Protein 3E6C (pdb70)

Sequence (225 aa):
DFCGAIIPDNFFPIEKLRNYTQMGLIRDFAKGSAVIMPGEEITSMIFLVEGKIKLDIIFEDGSEKLLYYAGGNSLIGKLYPTGNNIYATAMEPTRTCWFSEKSLRTVFRTDEDMIFEIFKNYLTKVAYYARQVAEMNTYNPTIRILRLFYELCSSQGKRVGDTYEITMPLSQKSIGEITGVHHVTVSRVLASLKRENILDKKKNKIIVYNLGELKHLSEQTSYYS

Secondary structure (DSSP, 8-state):
-----SSSBS-S--GGGGGGGGGSEEEEE-TT-EEE-TT----SEEEEEES-EEEEEE-TTS-EEEEEEE-TT-EE---S--S--EEEEESSSEEEEEE-HHHHHHHHHH-THHHHHHHHHHHHHHHHHHHHHHHHTTS-HHHHHHHHHHHHHHHHPEEETTEEEEE----HHHHHHHHT--HHHHHHHHHHHHHTTSEEE-SSEEEES-HHHHHHHHTSS----

Foldseek 3Di:
DDQADLFQAAGQFDVVCVVQLVLFAKDKDAAFDWPADFVRQDQWKKFWQAAKKWKWWADPVGDIATDHMYGHRDIDPRNHGDPIGMTMGTNHTTMITTGHPVSVVVVCVVPVVVVVSVVSRVVSSCVVVVVLVVCPVPAPLLLLLLVSVLVLCVVAWPDDPQKTKRQAADDLVRSCRRSVHPSVLSVQSQVVCVVVQQWHDDRGIIIGNNSVVSVVVSPDRDDSD

Nearest PDB structures (foldseek):
  3e5u-assembly2_B  TM=9.970E-01  e=1.444E-42  Desulfitobacterium hafniense DCB-2
  3e5x-assembly1_A  TM=9.988E-01  e=4.504E-42  Desulfitobacterium hafniense DCB-2
  3e5u-assembly2_A  TM=9.901E-01  e=5.907E-41  Desulfitobacterium hafniense DCB-2
  2h6b-assembly1_B  TM=5.933E-01  e=9.807E-42  Desulfitobacterium hafniense
  2h6b-assembly1_A  TM=5.972E-01  e=6.272E-41  Desulfitobacterium hafniense

Radius of gyration: 19.24 Å; Cα contacts (8 Å, |Δi|>4): 416; chains: 1; bounding box: 50×56×36 Å

Solvent-accessible surface area: 12082 Å² total; per-residue (Å²): 187,171,28,39,33,47,24,4,46,69,6,47,62,4,105,103,0,87,83,26,24,132,55,13,134,91,127,79,17,64,150,58,39,26,2,0,90,70,66,72,132,7,67,17,10,0,0,0,23,111,15,70,0,42,5,8,21,28,88,172,122,50,48,77,128,22,52,17,33,0,10,38,23,4,3,3,16,32,15,119,85,82,83,82,53,10,61,0,24,2,50,75,97,4,115,0,0,42,0,46,67,165,15,6,122,63,0,56,188,85,22,121,92,2,48,102,37,8,115,63,1,81,103,0,26,91,46,18,66,60,146,32,96,55,22,91,126,91,77,77,58,9,0,13,0,0,43,13,0,60,46,0,3,71,78,89,21,149,169,57,68,142,14,38,43,0,107,18,103,15,55,64,128,16,0,4,63,18,5,42,16,116,112,87,24,0,54,95,1,14,48,3,0,123,160,92,97,4,2,19,45,96,76,98,43,1,23,1,89,68,38,51,63,0,87,94,24,9,107,81,108,60,7,138,85

B-factor: mean 58.32, std 18.11, range [18.05, 136.39]

Structure (mmCIF, N/CA/C/O backbone):
data_3E6C
#
_entry.id   3E6C
#
_cell.length_a   100.600
_cell.length_b   100.600
_cell.length_c   149.660
_cell.angle_alpha   90.00
_cell.angle_beta   90.00
_cell.angle_gamma   120.00
#
_symmetry.space_group_name_H-M   'P 62 2 2'
#
loop_
_entity.id
_entity.type
_entity.pdbx_description
1 polymer 'Cyclic nucleotide-binding protein'
2 polymer "DNA (5'-D(P*DGP*DCP*DAP*DTP*DTP*DAP*DAP*DCP*DAP*DTP*DGP*DCP*DC)-3')"
3 polymer "DNA (5'-D(P*DGP*DGP*DCP*DAP*DTP*DGP*DTP*DTP*DAP*DAP*DTP*DGP*DC)-3')"
4 non-polymer '(3-CHLORO-4-HYDROXYPHENYL)ACETIC ACID'
5 water water
#
loop_
_atom_site.group_PDB
_atom_site.id
_atom_site.type_symbol
_atom_site.label_atom_id
_atom_site.label_alt_id
_atom_site.label_comp_id
_atom_site.label_asym_id
_atom_site.label_entity_id
_atom_site.label_seq_id
_atom_site.pdbx_PDB_ins_code
_atom_site.Cartn_x
_atom_site.Cartn_y
_atom_site.Cartn_z
_atom_site.occupancy
_atom_site.B_iso_or_equiv
_atom_site.auth_seq_id
_atom_site.auth_comp_id
_atom_site.auth_asym_id
_atom_site.auth_atom_id
_atom_site.pdbx_PDB_model_num
ATOM 1 N N . ASP A 1 9 ? -13.680 55.547 4.604 1.00 67.14 9 ASP C N 1
ATOM 2 C CA . ASP A 1 9 ? -14.747 54.662 5.291 1.00 66.43 9 ASP C CA 1
ATOM 3 C C . ASP A 1 9 ? -14.538 53.098 5.058 1.00 64.80 9 ASP C C 1
ATOM 4 O O . ASP A 1 9 ? -14.821 52.372 5.976 1.00 65.08 9 ASP C O 1
ATOM 9 N N . PHE A 1 10 ? -14.074 52.557 3.920 1.00 63.38 10 PHE C N 1
ATOM 10 C CA . PHE A 1 10 ? -13.829 51.059 3.838 1.00 62.49 10 PHE C CA 1
ATOM 11 C C . PHE A 1 10 ? -12.908 50.517 2.718 1.00 60.98 10 PHE C C 1
ATOM 12 O O . PHE A 1 10 ? -13.209 50.636 1.487 1.00 61.42 10 PHE C O 1
ATOM 20 N N . CYS A 1 11 ? -11.770 49.955 3.135 1.00 57.27 11 CYS C N 1
ATOM 21 C CA . CYS A 1 11 ? -10.682 49.599 2.232 1.00 57.89 11 CYS C CA 1
ATOM 22 C C . CYS A 1 11 ? -10.581 48.064 2.148 1.00 59.61 11 CYS C C 1
ATOM 23 O O . CYS A 1 11 ? -9.621 47.433 2.624 1.00 60.49 11 CYS C O 1
ATOM 26 N N . GLY A 1 12 ? -11.593 47.484 1.496 1.00 59.85 12 GLY C N 1
ATOM 27 C CA . GLY A 1 12 ? -11.776 46.003 1.346 1.00 59.26 12 GLY C CA 1
ATOM 28 C C . GLY A 1 12 ? -11.887 45.579 -0.117 1.00 57.78 12 GLY C C 1
ATOM 29 O O . GLY A 1 12 ? -12.182 46.417 -1.011 1.00 58.34 12 GLY C O 1
ATOM 30 N N . ALA A 1 13 ? -11.517 44.317 -0.373 1.00 55.03 13 ALA C N 1
ATOM 31 C CA . ALA A 1 13 ? -11.633 43.668 -1.673 1.00 51.59 13 ALA C CA 1
ATOM 32 C C . ALA A 1 13 ? -11.686 42.169 -1.342 1.00 49.09 13 ALA C C 1
ATOM 33 O O . ALA A 1 13 ? -10.901 41.681 -0.582 1.00 48.08 13 ALA C O 1
ATOM 35 N N . ILE A 1 14 ? -12.660 41.483 -1.850 1.00 48.58 14 ILE C N 1
ATOM 36 C CA . ILE A 1 14 ? -12.767 40.025 -1.790 1.00 47.83 14 ILE C CA 1
ATOM 37 C C . ILE A 1 14 ? -11.968 39.396 -2.954 1.00 49.20 14 ILE C C 1
ATOM 38 O O . ILE A 1 14 ? -11.381 38.316 -2.809 1.00 47.97 14 ILE C O 1
ATOM 43 N N . ILE A 1 15 ? -11.910 40.090 -4.096 1.00 49.24 15 ILE C N 1
ATOM 44 C CA . ILE A 1 15 ? -11.160 39.586 -5.262 1.00 49.21 15 ILE C CA 1
ATOM 45 C C . ILE A 1 15 ? -10.245 40.669 -5.810 1.00 49.23 15 ILE C C 1
ATOM 46 O O . ILE A 1 15 ? -10.469 41.845 -5.586 1.00 49.07 15 ILE C O 1
ATOM 51 N N . PRO A 1 16 ? -9.126 40.267 -6.411 1.00 48.40 16 PRO C N 1
ATOM 52 C CA . PRO A 1 16 ? -8.144 41.229 -6.846 1.00 48.36 16 PRO C CA 1
ATOM 53 C C . PRO A 1 16 ? -8.471 41.800 -8.242 1.00 52.26 16 PRO C C 1
ATOM 54 O O . PRO A 1 16 ? -7.745 41.606 -9.250 1.00 50.37 16 PRO C O 1
ATOM 58 N N . ASP A 1 17 ? -9.555 42.547 -8.260 1.00 51.43 17 ASP C N 1
ATOM 59 C CA . ASP A 1 17 ? -10.086 43.111 -9.452 1.00 53.38 17 ASP C CA 1
ATOM 60 C C . ASP A 1 17 ? -10.650 44.464 -9.010 1.00 53.38 17 ASP C C 1
ATOM 61 O O . ASP A 1 17 ? -11.342 44.516 -7.973 1.00 53.27 17 ASP C O 1
ATOM 66 N N . ASN A 1 18 ? -10.321 45.553 -9.716 1.00 51.38 18 ASN C N 1
ATOM 67 C CA . ASN A 1 18 ? -10.886 46.868 -9.461 1.00 52.08 18 ASN C CA 1
ATOM 68 C C . ASN A 1 18 ? -10.717 47.335 -8.022 1.00 51.06 18 ASN C C 1
ATOM 69 O O . ASN A 1 18 ? -11.665 47.804 -7.378 1.00 49.57 18 ASN C O 1
ATOM 74 N N . PHE A 1 19 ? -9.509 47.256 -7.522 1.00 50.90 19 PHE C N 1
ATOM 75 C CA . PHE A 1 19 ? -9.250 47.715 -6.181 1.00 51.35 19 PHE C CA 1
ATOM 76 C C . PHE A 1 19 ? -9.516 49.207 -6.140 1.00 51.05 19 PHE C C 1
ATOM 77 O O . PHE A 1 19 ? -9.047 49.963 -7.033 1.00 53.14 19 PHE C O 1
ATOM 85 N N . PHE A 1 20 ? -10.124 49.633 -5.025 1.00 49.18 20 PHE C N 1
ATOM 86 C CA . PHE A 1 20 ? -10.409 51.037 -4.741 1.00 47.37 20 PHE C CA 1
ATOM 87 C C . PHE A 1 20 ? -10.297 52.043 -5.875 1.00 47.80 20 PHE C C 1
ATOM 88 O O . PHE A 1 20 ? -9.367 52.838 -5.857 1.00 45.02 20 PHE C O 1
ATOM 96 N N . PRO A 1 21 ? -11.257 52.021 -6.825 1.00 47.58 21 PRO C N 1
ATOM 97 C CA . PRO A 1 21 ? -11.201 53.047 -7.900 1.00 47.95 21 PRO C CA 1
ATOM 98 C C . PRO A 1 21 ? -11.324 54.468 -7.457 1.00 48.53 21 PRO C C 1
ATOM 99 O O . PRO A 1 21 ? -12.024 54.738 -6.463 1.00 48.26 21 PRO C O 1
ATOM 103 N N . ILE A 1 22 ? -10.661 55.388 -8.155 1.00 47.35 22 ILE C N 1
ATOM 104 C CA . ILE A 1 22 ? -10.655 56.768 -7.706 1.00 48.20 22 ILE C CA 1
ATOM 105 C C . ILE A 1 22 ? -11.183 57.574 -8.901 1.00 48.78 22 ILE C C 1
ATOM 106 O O . ILE A 1 22 ? -10.418 58.048 -9.729 1.00 50.28 22 ILE C O 1
ATOM 111 N N . GLU A 1 23 ? -12.518 57.702 -8.970 1.00 48.81 23 GLU C N 1
ATOM 112 C CA . GLU A 1 23 ? -13.165 58.454 -9.998 1.00 49.60 23 GLU C CA 1
ATOM 113 C C . GLU A 1 23 ? -12.793 59.933 -10.010 1.00 50.75 23 GLU C C 1
ATOM 114 O O . GLU A 1 23 ? -12.792 60.566 -11.093 1.00 49.11 23 GLU C O 1
ATOM 120 N N . LYS A 1 24 ? -12.490 60.523 -8.861 1.00 50.33 24 LYS C N 1
ATOM 121 C CA . LYS A 1 24 ? -12.140 61.923 -8.932 1.00 51.64 24 LYS C CA 1
ATOM 122 C C . LYS A 1 24 ? -10.830 62.241 -9.607 1.00 50.50 24 LYS C C 1
ATOM 123 O O . LYS A 1 24 ? -10.651 63.392 -9.962 1.00 52.10 24 LYS C O 1
ATOM 129 N N . LEU A 1 25 ? -9.925 61.281 -9.807 1.00 50.53 25 LEU C N 1
ATOM 130 C CA . LEU A 1 25 ? -8.664 61.558 -10.472 1.00 50.96 25 LEU C CA 1
ATOM 131 C C . LEU A 1 25 ? -8.870 61.819 -11.944 1.00 51.00 25 LEU C C 1
ATOM 132 O O . LEU A 1 25 ? -7.961 62.288 -12.585 1.00 51.05 25 LEU C O 1
ATOM 137 N N . ARG A 1 26 ? -10.043 61.525 -12.469 1.00 50.97 26 ARG C N 1
ATOM 138 C CA . ARG A 1 26 ? -10.296 61.919 -13.835 1.00 51.26 26 ARG C CA 1
ATOM 139 C C . ARG A 1 26 ? -10.410 63.415 -14.046 1.00 50.49 26 ARG C C 1
ATOM 140 O O . ARG A 1 26 ? -10.271 63.825 -15.138 1.00 49.09 26 ARG C O 1
ATOM 148 N N . ASN A 1 27 ? -10.649 64.208 -12.995 1.00 48.68 27 ASN C N 1
ATOM 149 C CA . ASN A 1 27 ? -10.596 65.668 -13.011 1.00 48.61 27 ASN C CA 1
ATOM 150 C C . ASN A 1 27 ? -9.195 66.265 -13.121 1.00 47.21 27 ASN C C 1
ATOM 151 O O . ASN A 1 27 ? -9.048 67.465 -13.300 1.00 48.97 27 ASN C O 1
ATOM 156 N N . TYR A 1 28 ? -8.161 65.432 -13.037 1.00 46.95 28 TYR C N 1
ATOM 157 C CA . TYR A 1 28 ? -6.780 65.864 -13.039 1.00 47.31 28 TYR C CA 1
ATOM 158 C C . TYR A 1 28 ? -5.881 65.172 -14.071 1.00 47.64 28 TYR C C 1
ATOM 159 O O . TYR A 1 28 ? -4.673 65.295 -14.040 1.00 46.16 28 TYR 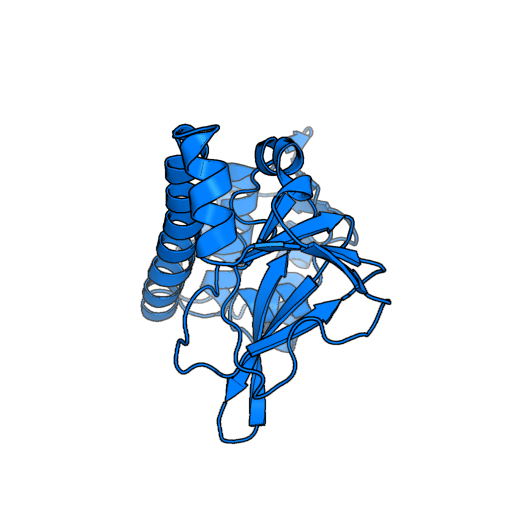C O 1
ATOM 168 N N . THR A 1 29 ? -6.455 64.498 -15.052 1.00 48.98 29 THR C N 1
ATOM 169 C CA . THR A 1 29 ? -5.616 63.817 -16.029 1.00 48.55 29 THR C CA 1
ATOM 170 C C . THR A 1 29 ? -4.840 64.865 -16.910 1.00 47.83 29 THR C C 1
ATOM 171 O O . THR A 1 29 ? -3.793 64.574 -17.455 1.00 49.22 29 THR C O 1
ATOM 175 N N . GLN A 1 30 ? -5.297 66.094 -17.028 1.00 47.70 30 GLN C N 1
ATOM 176 C CA . GLN A 1 30 ? -4.473 67.105 -17.712 1.00 48.27 30 GLN C CA 1
ATOM 177 C C . GLN A 1 30 ? -3.091 67.458 -17.090 1.00 47.05 30 GLN C C 1
ATOM 178 O O . GLN A 1 30 ? -2.262 68.120 -17.699 1.00 45.99 30 GLN C O 1
ATOM 184 N N . MET A 1 31 ? -2.892 67.077 -15.845 1.00 48.23 31 MET C N 1
ATOM 185 C CA . MET A 1 31 ? -1.644 67.231 -15.147 1.00 48.15 31 MET C CA 1
ATOM 186 C C . MET A 1 31 ? -0.752 66.077 -15.389 1.00 47.13 31 MET C C 1
ATOM 187 O O . MET A 1 31 ? 0.427 66.129 -15.080 1.00 48.66 31 MET C O 1
ATOM 192 N N . GLY A 1 32 ? -1.296 65.025 -15.974 1.00 44.97 32 GLY C N 1
ATOM 193 C CA . GLY A 1 32 ? -0.499 63.837 -16.211 1.00 46.69 32 GLY C CA 1
ATOM 194 C C . GLY A 1 32 ? -0.376 63.625 -17.743 1.00 42.71 32 GLY C C 1
ATOM 195 O O . GLY A 1 32 ? -0.594 64.526 -18.610 1.00 44.95 32 GLY C O 1
ATOM 196 N N . LEU A 1 33 ? 0.035 62.432 -18.134 1.00 45.36 33 LEU C N 1
ATOM 197 C CA . LEU A 1 33 ? 0.251 62.137 -19.554 1.00 44.21 33 LEU C CA 1
ATOM 198 C C . LEU A 1 33 ? -0.662 61.063 -20.079 1.00 43.77 33 LEU C C 1
ATOM 199 O O . LEU A 1 33 ? -0.509 59.909 -19.773 1.00 43.48 33 LEU C O 1
ATOM 204 N N . ILE A 1 34 ? -1.497 61.313 -21.180 1.00 47.93 34 ILE C N 1
ATOM 205 C CA . ILE A 1 34 ? -2.387 60.306 -21.683 1.00 45.17 34 ILE C CA 1
ATOM 206 C C . ILE A 1 34 ? -1.576 59.333 -22.517 1.00 46.45 34 ILE C C 1
ATOM 207 O O . ILE A 1 34 ? -0.774 59.766 -23.446 1.00 45.82 34 ILE C O 1
ATOM 212 N N . ARG A 1 35 ? -1.920 58.068 -22.363 1.00 44.22 35 ARG C N 1
ATOM 213 C CA . ARG A 1 35 ? -1.279 57.029 -23.159 1.00 47.20 35 ARG C CA 1
ATOM 214 C C . ARG A 1 35 ? -2.276 55.876 -23.345 1.00 47.56 35 ARG C C 1
ATOM 215 O O . ARG A 1 35 ? -2.679 55.139 -22.376 1.00 40.25 35 ARG C O 1
ATOM 223 N N . ASP A 1 36 ? -2.696 55.817 -24.563 1.00 46.09 36 ASP C N 1
ATOM 224 C CA . ASP A 1 36 ? -3.521 54.751 -25.183 1.00 49.25 36 ASP C CA 1
ATOM 225 C C . ASP A 1 36 ? -2.762 53.453 -25.643 1.00 52.23 36 ASP C C 1
ATOM 226 O O . ASP A 1 36 ? -1.580 53.484 -26.384 1.00 54.97 36 ASP C O 1
ATOM 231 N N . PHE A 1 37 ? -3.370 52.310 -25.160 1.00 50.97 37 PHE C N 1
ATOM 232 C CA . PHE A 1 37 ? -2.822 51.021 -25.697 1.00 50.30 37 PHE C CA 1
ATOM 233 C C . PHE A 1 37 ? -3.832 50.200 -26.452 1.00 48.18 37 PHE C C 1
ATOM 234 O O . PHE A 1 37 ? -5.013 50.150 -26.125 1.00 47.37 37 PHE C O 1
ATOM 242 N N . ALA A 1 38 ? -3.308 49.467 -27.399 1.00 47.04 38 ALA C N 1
ATOM 243 C CA . ALA A 1 38 ? -4.077 48.538 -28.176 1.00 48.13 38 ALA C CA 1
ATOM 244 C C . ALA A 1 38 ? -4.277 47.221 -27.421 1.00 48.15 38 ALA C C 1
ATOM 245 O O . ALA A 1 38 ? -3.521 46.860 -26.544 1.00 47.34 38 ALA C O 1
ATOM 247 N N . LYS A 1 39 ? -5.330 46.499 -27.774 1.00 48.98 39 LYS C N 1
ATOM 248 C CA . LYS A 1 39 ? -5.645 45.268 -27.106 1.00 50.66 39 LYS C CA 1
ATOM 249 C C . LYS A 1 39 ? -4.501 44.324 -27.391 1.00 49.85 39 LYS C C 1
ATOM 250 O O . LYS A 1 39 ? -4.106 44.135 -28.533 1.00 49.82 39 LYS C O 1
ATOM 256 N N . GLY A 1 40 ? -3.963 43.736 -26.348 1.00 50.29 40 GLY C N 1
ATOM 257 C CA . GLY A 1 40 ? -2.928 42.758 -26.518 1.00 50.14 40 GLY C CA 1
ATOM 258 C C . GLY A 1 40 ? -1.574 43.364 -26.231 1.00 52.18 40 GLY C C 1
ATOM 259 O O . GLY A 1 40 ? -0.627 42.573 -26.117 1.00 55.16 40 GLY C O 1
ATOM 260 N N . SER A 1 41 ? -1.450 44.728 -26.144 1.00 50.37 41 SER C N 1
ATOM 261 C CA . SER A 1 41 ? -0.175 45.419 -25.950 1.00 49.00 41 SER C CA 1
ATOM 262 C C . SER A 1 41 ? 0.302 45.407 -24.535 1.00 48.77 41 SER C C 1
ATOM 263 O O . SER A 1 41 ? -0.534 45.432 -23.607 1.00 44.77 41 SER C O 1
ATOM 266 N N . ALA A 1 42 ? 1.633 45.497 -24.334 1.00 47.85 42 ALA C N 1
ATOM 267 C CA . ALA A 1 42 ? 2.202 45.665 -22.964 1.00 47.99 42 ALA C CA 1
ATOM 268 C C . ALA A 1 42 ? 2.126 47.143 -22.494 1.00 47.13 42 ALA C C 1
ATOM 269 O O . ALA A 1 42 ? 2.666 48.052 -23.158 1.00 44.99 42 ALA C O 1
ATOM 271 N N . VAL A 1 43 ? 1.413 47.354 -21.391 1.00 47.45 43 VAL C N 1
ATOM 272 C CA . VAL A 1 43 ? 1.454 48.619 -20.620 1.00 47.20 43 VAL C CA 1
ATOM 273 C C . VAL A 1 43 ? 2.763 48.687 -19.814 1.00 46.59 43 VAL C C 1
ATOM 274 O O . VAL A 1 43 ? 3.365 49.731 -19.688 1.00 46.12 43 VAL C O 1
ATOM 278 N N . ILE A 1 44 ? 3.172 47.556 -19.240 1.00 46.71 44 ILE C N 1
ATOM 279 C CA . ILE A 1 44 ? 4.463 47.405 -18.582 1.00 47.93 44 ILE C CA 1
ATOM 280 C C . ILE A 1 44 ? 5.071 46.164 -19.167 1.00 47.30 44 ILE C C 1
ATOM 281 O O . ILE A 1 44 ? 4.496 45.103 -19.084 1.00 45.54 44 ILE C O 1
ATOM 286 N N . MET A 1 45 ? 6.238 46.326 -19.768 1.00 51.43 45 MET C N 1
ATOM 287 C CA . MET A 1 45 ? 7.009 45.202 -20.289 1.00 55.29 45 MET C CA 1
ATOM 288 C C . MET A 1 45 ? 7.804 44.488 -19.198 1.00 53.85 45 MET C C 1
ATOM 289 O O . MET A 1 45 ? 8.291 45.114 -18.265 1.00 54.39 45 MET C O 1
ATOM 294 N N . PRO A 1 46 ? 8.009 43.176 -19.386 1.00 54.71 46 PRO C N 1
ATOM 295 C CA . PRO A 1 46 ? 8.856 42.397 -18.519 1.00 55.95 46 PRO C CA 1
ATOM 296 C C . PRO A 1 46 ? 10.212 43.081 -18.402 1.00 56.36 46 PRO C C 1
ATOM 297 O O . PRO A 1 46 ? 10.788 43.528 -19.404 1.00 56.97 46 PRO C O 1
ATOM 301 N N . GLY A 1 47 ? 10.699 43.251 -17.195 1.00 56.80 47 GLY C N 1
ATOM 302 C CA . GLY A 1 47 ? 11.942 43.983 -17.034 1.00 55.83 47 GLY C CA 1
ATOM 303 C C . GLY A 1 47 ? 11.880 45.502 -17.177 1.00 56.05 47 GLY C C 1
ATOM 304 O O . GLY A 1 47 ? 12.877 46.130 -16.988 1.00 56.37 47 GLY C O 1
ATOM 305 N N . GLU A 1 48 ? 10.743 46.110 -17.503 1.00 56.09 48 GLU C N 1
ATOM 306 C CA . GLU A 1 48 ? 10.694 47.577 -17.653 1.00 56.28 48 GLU C CA 1
ATOM 307 C C . GLU A 1 48 ? 10.644 48.228 -16.235 1.00 55.64 48 GLU C C 1
ATOM 308 O O . GLU A 1 48 ? 9.910 47.761 -15.398 1.00 52.22 48 GLU C O 1
ATOM 314 N N . GLU A 1 49 ? 11.444 49.261 -15.997 1.00 55.08 49 GLU C N 1
ATOM 315 C CA . GLU A 1 49 ? 11.414 49.949 -14.730 1.00 55.79 49 GLU C CA 1
ATOM 316 C C . GLU A 1 49 ? 10.396 51.075 -14.832 1.00 53.35 49 GLU C C 1
ATOM 317 O O . GLU A 1 49 ? 10.441 51.909 -15.705 1.00 52.03 49 GLU C O 1
ATOM 323 N N . ILE A 1 50 ? 9.398 51.026 -13.986 1.00 50.14 50 ILE C N 1
ATOM 324 C CA . ILE A 1 50 ? 8.330 51.993 -13.991 1.00 48.40 50 ILE C CA 1
ATOM 325 C C . ILE A 1 50 ? 8.438 52.898 -12.760 1.00 50.38 50 ILE C C 1
ATOM 326 O O . ILE A 1 50 ? 8.629 52.388 -11.644 1.00 48.88 50 ILE C O 1
ATOM 331 N N . THR A 1 51 ? 8.334 54.204 -12.983 1.00 48.67 51 THR C N 1
ATOM 332 C CA . THR A 1 51 ? 8.344 55.166 -11.910 1.00 47.61 51 THR C CA 1
ATOM 333 C C . THR A 1 51 ? 7.259 56.244 -12.147 1.00 47.92 51 THR C C 1
ATOM 334 O O . THR A 1 51 ? 7.511 57.440 -12.153 1.00 48.82 51 THR C O 1
ATOM 338 N N . SER A 1 52 ? 6.035 55.786 -12.275 1.00 49.33 52 SER C N 1
ATOM 339 C CA . SER A 1 52 ? 4.863 56.646 -12.482 1.00 50.69 52 SER C CA 1
ATOM 340 C C . SER A 1 52 ? 3.722 55.938 -11.894 1.00 49.19 52 SER C C 1
ATOM 341 O O . SER A 1 52 ? 3.655 54.717 -11.917 1.00 51.27 52 SER C O 1
ATOM 344 N N . MET A 1 53 ? 2.736 56.680 -11.418 1.00 48.34 53 MET C N 1
ATOM 345 C CA . MET A 1 53 ? 1.466 56.052 -11.179 1.00 48.91 53 MET C CA 1
ATOM 346 C C . MET A 1 53 ? 0.662 56.019 -12.495 1.00 48.54 53 MET C C 1
ATOM 347 O O . MET A 1 53 ? 0.753 56.953 -13.292 1.00 47.89 53 MET C O 1
ATOM 352 N N . ILE A 1 54 ? -0.075 54.950 -12.741 1.00 46.52 54 ILE C N 1
ATOM 353 C CA . ILE A 1 54 ? -0.761 54.757 -14.010 1.00 47.13 54 ILE C CA 1
ATOM 354 C C . ILE A 1 54 ? -2.246 54.617 -13.698 1.00 45.68 54 ILE C C 1
ATOM 355 O O . ILE A 1 54 ? -2.698 53.614 -13.177 1.00 44.47 54 ILE C O 1
ATOM 360 N N . PHE A 1 55 ? -2.990 55.631 -14.068 1.00 45.82 55 PHE C N 1
ATOM 361 C CA . PHE A 1 55 ? -4.408 55.700 -13.838 1.00 45.05 55 PHE C CA 1
ATOM 362 C C . PHE A 1 55 ? -5.112 55.125 -15.079 1.00 45.82 55 PHE C C 1
ATOM 363 O O . PHE A 1 55 ? -4.741 55.469 -16.149 1.00 47.20 55 PHE C O 1
ATOM 371 N N . LEU A 1 56 ? -6.110 54.276 -14.914 1.00 48.55 56 LEU C N 1
ATOM 372 C CA . LEU A 1 56 ? -6.793 53.620 -16.017 1.00 48.03 56 LEU C CA 1
ATOM 373 C C . LEU A 1 56 ? -8.109 54.402 -16.216 1.00 48.77 56 LEU C C 1
ATOM 374 O O . LEU A 1 56 ? -9.041 54.453 -15.357 1.00 47.76 56 LEU C O 1
ATOM 379 N N . VAL A 1 57 ? -8.119 55.197 -17.270 1.00 47.48 57 VAL C N 1
ATOM 380 C CA . VAL 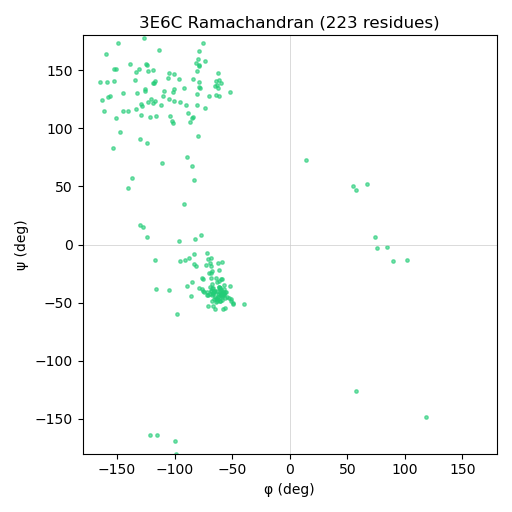A 1 57 ? -9.276 56.022 -17.612 1.00 47.54 57 VAL C CA 1
ATOM 381 C C . VAL A 1 57 ? -10.411 55.150 -18.216 1.00 49.04 57 VAL C C 1
ATOM 382 O O . VAL A 1 57 ? -11.577 55.320 -17.924 1.00 48.28 57 VAL C O 1
ATOM 386 N N . GLU A 1 58 ? -10.058 54.189 -19.073 1.00 49.50 58 GLU C N 1
ATOM 387 C CA . GLU A 1 58 ? -11.042 53.345 -19.738 1.00 49.66 58 GLU C CA 1
ATOM 388 C C . GLU A 1 58 ? -10.346 52.057 -20.209 1.00 48.87 58 GLU C C 1
ATOM 389 O O . GLU A 1 58 ? -9.236 52.174 -20.718 1.00 47.95 58 GLU C O 1
ATOM 395 N N . GLY A 1 59 ? -10.978 50.887 -20.087 1.00 47.14 59 GLY C N 1
ATOM 396 C CA . GLY A 1 59 ? -10.386 49.629 -20.548 1.00 46.76 59 GLY C CA 1
ATOM 397 C C . GLY A 1 59 ? -10.163 48.628 -19.430 1.00 48.04 59 GLY C C 1
ATOM 398 O O . GLY A 1 59 ? -10.888 48.595 -18.452 1.00 46.80 59 GLY C O 1
ATOM 399 N N . LYS A 1 60 ? -9.134 47.822 -19.578 1.00 49.24 60 LYS C N 1
ATOM 400 C CA . LYS A 1 60 ? -8.930 46.667 -18.737 1.00 49.90 60 LYS C CA 1
ATOM 401 C C . LYS A 1 60 ? -7.506 46.213 -18.883 1.00 49.22 60 LYS C C 1
ATOM 402 O O . LYS A 1 60 ? -7.069 45.924 -20.019 1.00 44.15 60 LYS C O 1
ATOM 408 N N . ILE A 1 61 ? -6.798 46.128 -17.762 1.00 46.20 61 ILE C N 1
ATOM 409 C CA . ILE A 1 61 ? -5.400 45.609 -17.725 1.00 47.15 61 ILE C CA 1
ATOM 410 C C . ILE A 1 61 ? -5.287 44.330 -16.864 1.00 47.98 61 ILE C C 1
ATOM 411 O O . ILE A 1 61 ? -5.945 44.161 -15.813 1.00 48.55 61 ILE C O 1
ATOM 416 N N . LYS A 1 62 ? -4.506 43.370 -17.350 1.00 46.86 62 LYS C N 1
ATOM 417 C CA . LYS A 1 62 ? -4.170 42.218 -16.538 1.00 46.56 62 LYS C CA 1
ATOM 418 C C . LYS A 1 62 ? -2.752 42.387 -16.070 1.00 47.80 62 LYS C C 1
ATOM 419 O O . LYS A 1 62 ? -1.879 42.608 -16.844 1.00 45.25 62 LYS C O 1
ATOM 425 N N . LEU A 1 63 ? -2.524 42.319 -14.784 1.00 45.96 63 LEU C N 1
ATOM 426 C CA . LEU A 1 63 ? -1.190 42.622 -14.229 1.00 46.37 63 LEU C CA 1
ATOM 427 C C . LEU A 1 63 ? -0.584 41.366 -13.489 1.00 47.59 63 LEU C C 1
ATOM 428 O O . LEU A 1 63 ? -1.182 40.811 -12.535 1.00 48.65 63 LEU C O 1
ATOM 433 N N . ASP A 1 64 ? 0.593 40.928 -13.935 1.00 46.72 64 ASP C N 1
ATOM 434 C CA . ASP A 1 64 ? 1.209 39.644 -13.548 1.00 46.96 64 ASP C CA 1
ATOM 435 C C . ASP A 1 64 ? 2.617 39.933 -13.001 1.00 46.52 64 ASP C C 1
ATOM 436 O O . ASP A 1 64 ? 3.160 40.984 -13.253 1.00 45.84 64 ASP C O 1
ATOM 441 N N . ILE A 1 65 ? 3.130 39.043 -12.165 1.00 47.15 65 ILE C N 1
ATOM 442 C CA . ILE A 1 65 ? 4.529 39.047 -11.779 1.00 48.35 65 ILE C CA 1
ATOM 443 C C . ILE A 1 65 ? 5.233 37.897 -12.522 1.00 49.19 65 ILE C C 1
ATOM 444 O O . ILE A 1 65 ? 4.646 36.866 -12.721 1.00 51.11 65 ILE C O 1
ATOM 449 N N . ILE A 1 66 ? 6.497 38.068 -12.872 1.00 49.69 66 ILE C N 1
ATOM 450 C CA . ILE A 1 66 ? 7.316 37.024 -13.442 1.00 49.56 66 ILE C CA 1
ATOM 451 C C . ILE A 1 66 ? 8.532 36.758 -12.560 1.00 48.88 66 ILE C C 1
ATOM 452 O O . ILE A 1 66 ? 9.311 37.636 -12.270 1.00 48.15 66 ILE C O 1
ATOM 457 N N . PHE A 1 67 ? 8.693 35.516 -12.174 1.00 49.55 67 PHE C N 1
ATOM 458 C CA . PHE A 1 67 ? 9.850 35.104 -11.434 1.00 50.46 67 PHE C CA 1
ATOM 459 C C . PHE A 1 67 ? 11.058 34.905 -12.345 1.00 52.12 67 PHE C C 1
ATOM 460 O O . PHE A 1 67 ? 10.976 34.815 -13.590 1.00 52.59 67 PHE C O 1
ATOM 468 N N . GLU A 1 68 ? 12.187 34.798 -11.673 1.00 53.01 68 GLU C N 1
ATOM 469 C CA . GLU A 1 68 ? 13.520 34.613 -12.294 1.00 54.94 68 GLU C CA 1
ATOM 470 C C . GLU A 1 68 ? 13.569 33.381 -13.202 1.00 53.92 68 GLU C C 1
ATOM 471 O O . GLU A 1 68 ? 14.109 33.457 -14.300 1.00 56.12 68 GLU C O 1
ATOM 477 N N . ASP A 1 69 ? 12.961 32.273 -12.798 1.00 52.54 69 ASP C N 1
ATOM 478 C CA . ASP A 1 69 ? 12.856 31.092 -13.647 1.00 52.83 69 ASP C CA 1
ATOM 479 C C . ASP A 1 69 ? 11.796 31.180 -14.736 1.00 53.19 69 ASP C C 1
ATOM 480 O O . ASP A 1 69 ? 11.493 30.188 -15.376 1.00 54.36 69 ASP C O 1
ATOM 485 N N . GLY A 1 70 ? 11.199 32.356 -14.921 1.00 54.20 70 GLY C N 1
ATOM 486 C CA . GLY A 1 70 ? 10.188 32.540 -15.920 1.00 53.83 70 GLY C CA 1
ATOM 487 C C . GLY A 1 70 ? 8.772 32.170 -15.530 1.00 53.77 70 GLY C C 1
ATOM 488 O O . GLY A 1 70 ? 7.870 32.324 -16.341 1.00 54.96 70 GLY C O 1
ATOM 489 N N . SER A 1 71 ? 8.542 31.671 -14.323 1.00 52.58 71 SER C N 1
ATOM 490 C CA . SER A 1 71 ? 7.171 31.425 -13.888 1.00 51.74 71 SER C CA 1
ATOM 491 C C . SER A 1 71 ? 6.401 32.714 -13.902 1.00 51.47 71 SER C C 1
ATOM 492 O O . SER A 1 71 ? 6.930 33.694 -13.456 1.00 52.78 71 SER C O 1
ATOM 495 N N . GLU A 1 72 ? 5.152 32.711 -14.346 1.00 50.80 72 GLU C N 1
ATOM 496 C CA . GLU A 1 72 ? 4.327 33.893 -14.373 1.00 50.95 72 GLU C CA 1
ATOM 497 C C . GLU A 1 72 ? 3.002 33.665 -13.639 1.00 51.11 72 GLU C C 1
ATOM 498 O O . GLU A 1 72 ? 2.341 32.629 -13.822 1.00 49.59 72 GLU C O 1
ATOM 504 N N . LYS A 1 73 ? 2.636 34.637 -12.780 1.00 49.14 73 LYS C N 1
ATOM 505 C CA . LYS A 1 73 ? 1.410 34.564 -11.984 1.00 49.40 73 LYS C CA 1
ATOM 506 C C . LYS A 1 73 ? 0.602 35.827 -12.004 1.00 47.49 73 LYS C C 1
ATOM 507 O O . LYS A 1 73 ? 1.153 36.921 -12.031 1.00 49.14 73 LYS C O 1
ATOM 513 N N . LEU A 1 74 ? -0.715 35.700 -11.905 1.00 48.84 74 LEU C N 1
ATOM 514 C CA . LEU A 1 74 ? -1.586 36.847 -11.775 1.00 49.68 74 LEU C CA 1
ATOM 515 C C . LEU A 1 74 ? -1.340 37.584 -10.468 1.00 51.38 74 LEU C C 1
ATOM 516 O O . LEU A 1 74 ? -1.317 36.927 -9.449 1.00 52.56 74 LEU C O 1
ATOM 521 N N . LEU A 1 75 ? -1.284 38.912 -10.521 1.00 51.41 75 LEU C N 1
ATOM 522 C CA . LEU A 1 75 ? -1.486 39.748 -9.350 1.00 50.04 75 LEU C CA 1
ATOM 523 C C . LEU A 1 75 ? -2.923 40.295 -9.246 1.00 50.29 75 LEU C C 1
ATOM 524 O O . LEU A 1 75 ? -3.606 40.066 -8.248 1.00 51.38 75 LEU C O 1
ATOM 529 N N . TYR A 1 76 ? -3.359 41.048 -10.246 1.00 48.48 76 TYR C N 1
ATOM 530 C CA . TYR A 1 76 ? -4.678 41.565 -10.275 1.00 47.57 76 TYR C CA 1
ATOM 531 C C . TYR A 1 76 ? -5.171 41.977 -11.641 1.00 48.51 76 TYR C C 1
ATOM 532 O O . TYR A 1 76 ? -4.403 42.069 -12.571 1.00 46.53 76 TYR C O 1
ATOM 541 N N . TYR A 1 77 ? -6.489 42.151 -11.742 1.00 49.37 77 TYR C N 1
ATOM 542 C CA . TYR A 1 77 ? -7.085 42.901 -12.835 1.00 49.83 77 TYR C CA 1
ATOM 543 C C . TYR A 1 77 ? -7.471 44.337 -12.432 1.00 49.81 77 TYR C C 1
ATOM 544 O O . TYR A 1 77 ? -7.910 44.620 -11.303 1.00 47.40 77 TYR C O 1
ATOM 553 N N . ALA A 1 78 ? -7.346 45.219 -13.428 1.00 48.88 78 ALA C N 1
ATOM 554 C CA . ALA A 1 78 ? -7.605 46.660 -13.334 1.00 48.26 78 ALA C CA 1
ATOM 555 C C . ALA A 1 78 ? -8.596 47.085 -14.407 1.00 48.79 78 ALA C C 1
ATOM 556 O O . ALA A 1 78 ? -8.471 46.738 -15.584 1.00 46.51 78 ALA C O 1
ATOM 558 N N . GLY A 1 79 ? -9.588 47.844 -13.978 1.00 47.95 79 GLY C N 1
ATOM 559 C CA . GLY A 1 79 ? -10.635 48.419 -14.832 1.00 47.78 79 GLY C CA 1
ATOM 560 C C . GLY A 1 79 ? -10.668 49.947 -14.745 1.00 47.58 79 GLY C C 1
ATOM 561 O O . GLY A 1 79 ? -9.764 50.545 -14.312 1.00 49.33 79 GLY C O 1
ATOM 562 N N . GLY A 1 80 ? -11.748 50.559 -15.193 1.00 49.48 80 GLY C N 1
ATOM 563 C CA . GLY A 1 80 ? -11.849 52.013 -15.304 1.00 48.79 80 GLY C CA 1
ATOM 564 C C . GLY A 1 80 ? -11.725 52.587 -13.900 1.00 46.49 80 GLY C C 1
ATOM 565 O O . GLY A 1 80 ? -12.331 52.085 -12.968 1.00 46.75 80 GLY C O 1
ATOM 566 N N . ASN A 1 81 ? -10.911 53.645 -13.795 1.00 45.90 81 ASN C N 1
ATOM 567 C CA . ASN A 1 81 ? -10.652 54.363 -12.591 1.00 45.75 81 ASN C CA 1
ATOM 568 C C . ASN A 1 81 ? -9.750 53.645 -11.601 1.00 46.82 81 ASN C C 1
ATOM 569 O O . ASN A 1 81 ? -9.555 54.127 -10.499 1.00 45.68 81 ASN C O 1
ATOM 574 N N . SER A 1 82 ? -9.171 52.489 -11.972 1.00 46.80 82 SER C N 1
ATOM 575 C CA . SER A 1 82 ? -8.122 51.867 -11.202 1.00 47.41 82 SER C CA 1
ATOM 576 C C . SER A 1 82 ? -6.790 52.605 -11.330 1.00 46.87 82 SER C C 1
ATOM 577 O O . SER A 1 82 ? -6.535 53.404 -12.224 1.00 45.79 82 SER C O 1
ATOM 580 N N . LEU A 1 83 ? -5.971 52.360 -10.310 1.00 46.08 83 LEU C N 1
ATOM 581 C CA . LEU A 1 83 ? -4.654 52.969 -10.133 1.00 47.03 83 LEU C CA 1
ATOM 582 C C . LEU A 1 83 ? -3.593 51.867 -9.888 1.00 49.35 83 LEU C C 1
ATOM 583 O O . LEU A 1 83 ? -3.725 50.996 -9.020 1.00 49.98 83 LEU C O 1
ATOM 588 N N . ILE A 1 84 ? -2.611 51.821 -10.805 1.00 48.19 84 ILE C N 1
ATOM 589 C CA . ILE A 1 84 ? -1.295 51.150 -10.644 1.00 47.90 84 ILE C CA 1
ATOM 590 C C . ILE A 1 84 ? -0.292 52.020 -9.939 1.00 47.55 84 ILE C C 1
ATOM 591 O O . ILE A 1 84 ? 0.145 53.016 -10.439 1.00 47.64 84 ILE C O 1
ATOM 596 N N . GLY A 1 85 ? 0.042 51.647 -8.677 1.00 49.00 85 GLY C N 1
ATOM 597 C CA . GLY A 1 85 ? 0.792 52.503 -7.754 1.00 47.87 85 GLY C CA 1
ATOM 598 C C . GLY A 1 85 ? 2.287 52.301 -7.796 1.00 49.11 85 GLY C C 1
ATOM 599 O O . GLY A 1 85 ? 3.002 52.645 -6.858 1.00 47.95 85 GLY C O 1
ATOM 600 N N . LYS A 1 86 ? 2.816 52.002 -9.001 1.00 46.78 86 LYS C N 1
ATOM 601 C CA . LYS A 1 86 ? 4.300 51.775 -9.189 1.00 46.83 86 LYS C CA 1
ATOM 602 C C . LYS A 1 86 ? 5.192 53.003 -9.365 1.00 48.33 86 LYS C C 1
ATOM 603 O O . LYS A 1 86 ? 5.971 53.132 -10.323 1.00 47.12 86 LYS C O 1
ATOM 609 N N . LEU A 1 87 ? 5.137 53.949 -8.409 1.00 45.49 87 LEU C N 1
ATOM 610 C CA . LEU A 1 87 ? 5.864 55.202 -8.541 1.00 46.00 87 LEU C CA 1
ATOM 611 C C . LEU A 1 87 ? 7.376 55.117 -8.376 1.00 45.49 87 LEU C C 1
ATOM 612 O O . LEU A 1 87 ? 8.138 55.998 -8.824 1.00 47.80 87 LEU C O 1
ATOM 617 N N . TYR A 1 88 ? 7.795 54.012 -7.780 1.00 46.53 88 TYR C N 1
ATOM 618 C CA . TYR A 1 88 ? 9.181 53.765 -7.395 1.00 46.84 88 TYR C CA 1
ATOM 619 C C . TYR A 1 88 ? 9.480 52.319 -7.728 1.00 45.89 88 TYR C C 1
ATOM 620 O O . TYR A 1 88 ? 8.552 51.475 -7.744 1.00 49.03 88 TYR C O 1
ATOM 629 N N . PRO A 1 89 ? 10.764 51.987 -7.946 1.00 46.60 89 PRO C N 1
ATOM 630 C CA . PRO A 1 89 ? 11.205 50.610 -8.171 1.00 47.68 89 PRO C CA 1
ATOM 631 C C . PRO A 1 89 ? 10.977 49.653 -6.976 1.00 49.30 89 PRO C C 1
ATOM 632 O O . PRO A 1 89 ? 11.156 50.054 -5.807 1.00 48.40 89 PRO C O 1
ATOM 636 N N . THR A 1 90 ? 10.509 48.432 -7.262 1.00 49.56 90 THR C N 1
ATOM 637 C CA . THR A 1 90 ? 10.107 47.501 -6.215 1.00 52.72 90 THR C CA 1
ATOM 638 C C . THR A 1 90 ? 10.892 46.220 -6.112 1.00 55.49 90 THR C C 1
ATOM 639 O O . THR A 1 90 ? 10.735 45.456 -5.116 1.00 59.63 90 THR C O 1
ATOM 643 N N . GLY A 1 91 ? 11.671 45.931 -7.106 1.00 55.19 91 GLY C N 1
ATOM 644 C CA . GLY A 1 91 ? 12.287 44.628 -7.105 1.00 56.23 91 GLY C CA 1
ATOM 645 C C . GLY A 1 91 ? 11.497 43.543 -7.789 1.00 55.10 91 GLY C C 1
ATOM 646 O O . GLY A 1 91 ? 12.045 42.490 -8.049 1.00 56.56 91 GLY C O 1
ATOM 647 N N . ASN A 1 92 ? 10.223 43.741 -8.082 1.00 53.23 92 ASN C N 1
ATOM 648 C CA . ASN A 1 92 ? 9.485 42.685 -8.743 1.00 49.95 92 ASN C CA 1
ATOM 649 C C . ASN A 1 92 ? 9.450 42.920 -10.251 1.00 51.25 92 ASN C C 1
ATOM 650 O O . ASN A 1 92 ? 9.272 44.050 -10.721 1.00 51.79 92 ASN C O 1
ATOM 655 N N . ASN A 1 93 ? 9.548 41.840 -11.005 1.00 50.44 93 ASN C N 1
ATOM 656 C CA . ASN A 1 93 ? 9.340 41.935 -12.464 1.00 49.93 93 ASN C CA 1
ATOM 657 C C . ASN A 1 93 ? 7.861 41.841 -12.854 1.00 49.28 93 ASN C C 1
ATOM 658 O O . ASN A 1 93 ? 7.242 40.800 -12.760 1.00 50.80 93 ASN C O 1
ATOM 663 N N . ILE A 1 94 ? 7.287 42.945 -13.285 1.00 48.39 94 ILE C N 1
ATOM 664 C CA . ILE A 1 94 ? 5.859 43.033 -13.515 1.00 48.60 94 ILE C CA 1
ATOM 665 C C . ILE A 1 94 ? 5.644 43.027 -15.060 1.00 48.75 94 ILE C C 1
ATOM 666 O O . ILE A 1 94 ? 6.414 43.638 -15.771 1.00 48.74 94 ILE C O 1
ATOM 671 N N . TYR A 1 95 ? 4.563 42.378 -15.508 1.00 48.04 95 TYR C N 1
ATOM 672 C CA . TYR A 1 95 ? 4.133 42.387 -16.902 1.00 49.26 95 TYR C CA 1
ATOM 673 C C . TYR A 1 95 ? 2.617 42.649 -16.902 1.00 47.32 95 TYR C C 1
ATOM 674 O O . TYR A 1 95 ? 1.856 41.878 -16.364 1.00 47.16 95 TYR C O 1
ATOM 683 N N . ALA A 1 96 ? 2.219 43.777 -17.492 1.00 47.23 96 ALA C N 1
ATOM 684 C CA . ALA A 1 96 ? 0.829 44.243 -17.499 1.00 47.95 96 ALA C CA 1
ATOM 685 C C . ALA A 1 96 ? 0.414 44.427 -18.952 1.00 46.70 96 ALA C C 1
ATOM 686 O O . ALA A 1 96 ? 1.117 45.092 -19.721 1.00 48.30 96 ALA C O 1
ATOM 688 N N . THR A 1 97 ? -0.651 43.730 -19.345 1.00 48.46 97 THR C N 1
ATOM 689 C CA . THR A 1 97 ? -1.161 43.730 -20.724 1.00 48.66 97 THR C CA 1
ATOM 690 C C . THR A 1 97 ? -2.565 44.309 -20.799 1.00 47.90 97 THR C C 1
ATOM 691 O O . THR A 1 97 ? -3.356 44.166 -19.904 1.00 47.31 97 THR C O 1
ATOM 695 N N . ALA A 1 98 ? -2.832 45.070 -21.838 1.00 47.66 98 ALA C N 1
ATOM 696 C CA . ALA A 1 98 ? -4.168 45.612 -22.138 1.00 48.89 98 ALA C CA 1
ATOM 697 C C . ALA A 1 98 ? -5.061 44.472 -22.656 1.00 49.97 98 ALA C C 1
ATOM 698 O O . ALA A 1 98 ? -4.800 43.929 -23.748 1.00 51.86 98 ALA C O 1
ATOM 700 N N . MET A 1 99 ? -6.136 44.170 -21.932 1.00 50.68 99 MET C N 1
ATOM 701 C CA . MET A 1 99 ? -7.059 43.103 -22.328 1.00 53.14 99 MET C CA 1
ATOM 702 C C . MET A 1 99 ? -8.063 43.630 -23.342 1.00 53.70 99 MET C C 1
ATOM 703 O O . MET A 1 99 ? -8.765 42.882 -24.081 1.00 51.69 99 MET C O 1
ATOM 708 N N . GLU A 1 100 ? -8.127 44.946 -23.393 1.00 54.20 100 GLU C N 1
ATOM 709 C CA . GLU A 1 100 ? -8.962 45.622 -24.353 1.00 54.38 100 GLU C CA 1
ATOM 710 C C . GLU A 1 100 ? -8.319 46.959 -24.718 1.00 51.53 100 GLU C C 1
ATOM 711 O O . GLU A 1 100 ? -7.311 47.399 -24.067 1.00 52.93 100 GLU C O 1
ATOM 717 N N . PRO A 1 101 ? -8.874 47.656 -25.695 1.00 50.30 101 PRO C N 1
ATOM 718 C CA . PRO A 1 101 ? -8.287 48.977 -25.933 1.00 49.21 101 PRO C CA 1
ATOM 719 C C . PRO A 1 101 ? -8.452 49.817 -24.698 1.00 47.93 101 PRO C C 1
ATOM 720 O O . PRO A 1 101 ? -9.589 49.912 -24.144 1.00 47.64 101 PRO C O 1
ATOM 724 N N . THR A 1 102 ? -7.325 50.380 -24.237 1.00 47.25 102 THR C N 1
ATOM 725 C CA . THR A 1 102 ? -7.211 50.941 -22.913 1.00 47.22 102 THR C CA 1
ATOM 726 C C . THR A 1 102 ? -6.557 52.316 -23.005 1.00 47.08 102 THR C C 1
ATOM 727 O O . THR A 1 102 ? -5.493 52.467 -23.636 1.00 43.20 102 THR C O 1
ATOM 731 N N . ARG A 1 103 ? -7.235 53.296 -22.330 1.00 46.29 103 ARG C N 1
ATOM 732 C CA . ARG A 1 103 ? -6.625 54.620 -21.996 1.00 46.42 103 ARG C CA 1
ATOM 733 C C . ARG A 1 103 ? -6.125 54.784 -20.606 1.00 47.18 103 ARG C C 1
ATOM 734 O O . ARG A 1 103 ? -6.852 54.564 -19.612 1.00 43.21 103 ARG C O 1
ATOM 742 N N . THR A 1 104 ? -4.823 55.137 -20.501 1.00 46.13 104 THR C N 1
ATOM 743 C CA . THR A 1 104 ? -4.133 55.378 -19.289 1.00 46.71 104 THR C CA 1
ATOM 744 C C . THR A 1 104 ? -3.763 56.839 -19.229 1.00 46.09 104 THR C C 1
ATOM 745 O O . THR A 1 104 ? -3.729 57.556 -20.281 1.00 42.41 104 THR C O 1
ATOM 749 N N . CYS A 1 105 ? -3.368 57.199 -18.036 1.00 44.90 105 CYS C N 1
ATOM 750 C CA . CYS A 1 105 ? -2.850 58.495 -17.642 1.00 46.15 105 CYS C CA 1
ATOM 751 C C . CYS A 1 105 ? -1.655 58.279 -16.623 1.00 45.22 105 CYS C C 1
ATOM 752 O O . CYS A 1 105 ? -1.800 57.630 -15.604 1.00 48.67 105 CYS C O 1
ATOM 755 N N . TRP A 1 106 ? -0.463 58.683 -17.060 1.00 47.08 106 TRP C N 1
ATOM 756 C CA . TRP A 1 106 ? 0.805 58.458 -16.364 1.00 45.91 106 TRP C CA 1
ATOM 757 C C . TRP A 1 106 ? 1.111 59.694 -15.533 1.00 46.63 106 TRP C C 1
ATOM 758 O O . TRP A 1 106 ? 1.208 60.821 -15.988 1.00 46.86 106 TRP C O 1
ATOM 769 N N . PHE A 1 107 ? 1.262 59.439 -14.232 1.00 44.69 107 PHE C N 1
ATOM 770 C CA . PHE A 1 107 ? 1.496 60.540 -13.257 1.00 45.19 107 PHE C CA 1
ATOM 771 C C . PHE A 1 107 ? 2.865 60.313 -12.680 1.00 44.00 107 PHE C C 1
ATOM 772 O O . PHE A 1 107 ? 3.089 59.370 -11.892 1.00 48.55 107 PHE C O 1
ATOM 780 N N . SER A 1 108 ? 3.791 61.177 -13.022 1.00 44.89 108 SER C N 1
ATOM 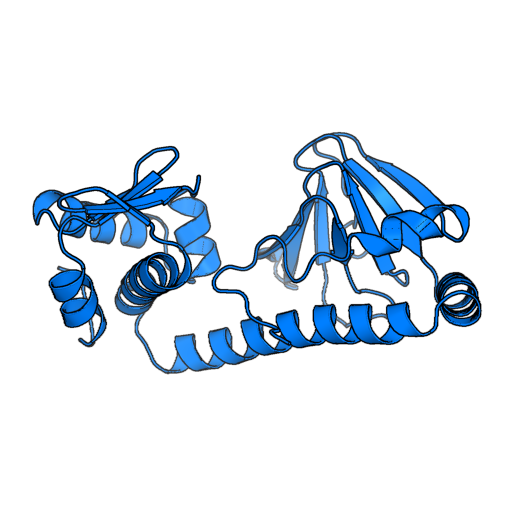781 C CA . SER A 1 108 ? 5.058 61.180 -12.334 1.00 45.32 108 SER C CA 1
ATOM 782 C C . SER A 1 108 ? 4.985 61.786 -10.947 1.00 46.58 108 SER C C 1
ATOM 783 O O . SER A 1 108 ? 3.934 62.245 -10.542 1.00 48.38 108 SER C O 1
ATOM 786 N N . GLU A 1 109 ? 6.080 61.698 -10.193 1.00 46.46 109 GLU C N 1
ATOM 787 C CA . GLU A 1 109 ? 6.156 62.338 -8.845 1.00 45.75 109 GLU C CA 1
ATOM 788 C C . GLU A 1 109 ? 5.925 63.808 -8.955 1.00 45.71 109 GLU C C 1
ATOM 789 O O . GLU A 1 109 ? 5.121 64.322 -8.253 1.00 45.45 109 GLU C O 1
ATOM 795 N N . LYS A 1 110 ? 6.570 64.504 -9.882 1.00 46.28 110 LYS C N 1
ATOM 796 C CA . LYS A 1 110 ? 6.340 65.951 -10.064 1.00 47.87 110 LYS C CA 1
ATOM 797 C C . LYS A 1 110 ? 4.897 66.273 -10.366 1.00 46.93 110 LYS C C 1
ATOM 798 O O . LYS A 1 110 ? 4.387 67.275 -9.919 1.00 48.50 110 LYS C O 1
ATOM 804 N N . SER A 1 111 ? 4.291 65.479 -11.240 1.00 47.51 111 SER C N 1
ATOM 805 C CA . SER A 1 111 ? 2.906 65.656 -11.692 1.00 47.60 111 SER C CA 1
ATOM 806 C C . SER A 1 111 ? 1.937 65.428 -10.506 1.00 46.63 111 SER C C 1
ATOM 807 O O . SER A 1 111 ? 1.028 66.166 -10.322 1.00 45.48 111 SER C O 1
ATOM 810 N N . LEU A 1 112 ? 2.209 64.435 -9.672 1.00 46.73 112 LEU C N 1
ATOM 811 C CA . LEU A 1 112 ? 1.431 64.250 -8.437 1.00 45.92 112 LEU C CA 1
ATOM 812 C C . LEU A 1 112 ? 1.489 65.417 -7.477 1.00 45.34 112 LEU C C 1
ATOM 813 O O . LEU A 1 112 ? 0.456 65.762 -6.919 1.00 46.62 112 LEU C O 1
ATOM 818 N N . ARG A 1 113 ? 2.651 66.074 -7.307 1.00 45.36 113 ARG C N 1
ATOM 819 C CA . ARG A 1 113 ? 2.734 67.263 -6.517 1.00 45.36 113 ARG C CA 1
ATOM 820 C C . ARG A 1 113 ? 1.774 68.316 -7.039 1.00 47.28 113 ARG C C 1
ATOM 821 O O . ARG A 1 113 ? 1.100 69.025 -6.242 1.00 45.92 113 ARG C O 1
ATOM 829 N N . THR A 1 114 ? 1.712 68.456 -8.371 1.00 46.67 114 THR C N 1
ATOM 830 C CA . THR A 1 114 ? 0.835 69.437 -8.998 1.00 46.32 114 THR C CA 1
ATOM 831 C C . THR A 1 114 ? -0.639 69.168 -8.672 1.00 46.15 114 THR C C 1
ATOM 832 O O . THR A 1 114 ? -1.350 70.090 -8.348 1.00 46.55 114 THR C O 1
ATOM 836 N N . VAL A 1 115 ? -1.045 67.897 -8.709 1.00 46.98 115 VAL C N 1
ATOM 837 C CA . VAL A 1 115 ? -2.392 67.417 -8.378 1.00 46.37 115 VAL C CA 1
ATOM 838 C C . VAL A 1 115 ? -2.688 67.736 -6.889 1.00 47.43 115 VAL C C 1
ATOM 839 O O . VAL A 1 115 ? -3.771 68.223 -6.564 1.00 48.62 115 VAL C O 1
ATOM 843 N N . PHE A 1 116 ? -1.706 67.518 -6.017 1.00 46.66 116 PHE C N 1
ATOM 844 C CA . PHE A 1 116 ? -1.961 67.626 -4.543 1.00 46.11 116 PHE C CA 1
ATOM 845 C C . PHE A 1 116 ? -2.064 69.108 -4.153 1.00 47.33 116 PHE C C 1
ATOM 846 O O . PHE A 1 116 ? -2.769 69.472 -3.245 1.00 47.22 116 PHE C O 1
ATOM 854 N N . ARG A 1 117 ? -1.377 69.969 -4.871 1.00 48.61 117 ARG C N 1
ATOM 855 C CA . ARG A 1 117 ? -1.438 71.374 -4.640 1.00 48.54 117 ARG C CA 1
ATOM 856 C C . ARG A 1 117 ? -2.769 71.936 -5.052 1.00 49.22 117 ARG C C 1
ATOM 857 O O . ARG A 1 117 ? -3.167 72.949 -4.522 1.00 48.86 117 ARG C O 1
ATOM 865 N N . THR A 1 118 ? -3.459 71.267 -5.964 1.00 49.06 118 THR C N 1
ATOM 866 C CA . THR A 1 118 ? -4.804 71.637 -6.375 1.00 49.18 118 THR C CA 1
ATOM 867 C C . THR A 1 118 ? -5.885 70.974 -5.511 1.00 48.14 118 THR C C 1
ATOM 868 O O . THR A 1 118 ? -6.913 71.587 -5.199 1.00 48.64 118 THR C O 1
ATOM 872 N N . ASP A 1 119 ? -5.646 69.753 -5.084 1.00 47.35 119 ASP C N 1
ATOM 873 C CA . ASP A 1 119 ? -6.627 69.008 -4.339 1.00 46.98 119 ASP C CA 1
ATOM 874 C C . ASP A 1 119 ? -5.929 68.079 -3.314 1.00 45.94 119 ASP C C 1
ATOM 875 O O . ASP A 1 119 ? -5.522 66.991 -3.681 1.00 45.20 119 ASP C O 1
ATOM 880 N N . GLU A 1 120 ? -5.823 68.533 -2.057 1.00 44.50 120 GLU C N 1
ATOM 881 C CA . GLU A 1 120 ? -5.109 67.821 -1.002 1.00 46.11 120 GLU C CA 1
ATOM 882 C C . GLU A 1 120 ? -5.811 66.499 -0.734 1.00 45.22 120 GLU C C 1
ATOM 883 O O . GLU A 1 120 ? -5.187 65.517 -0.353 1.00 46.63 120 GLU C O 1
ATOM 889 N N . ASP A 1 121 ? -7.127 66.417 -0.956 1.00 45.11 121 ASP C N 1
ATOM 890 C CA . ASP A 1 121 ? -7.834 65.076 -0.806 1.00 45.31 121 ASP C CA 1
ATOM 891 C C . ASP A 1 121 ? -7.401 63.964 -1.632 1.00 45.79 121 ASP C C 1
ATOM 892 O O . ASP A 1 121 ? -7.576 62.826 -1.294 1.00 43.90 121 ASP C O 1
ATOM 897 N N . MET A 1 122 ? -6.880 64.228 -2.830 1.00 46.31 122 MET C N 1
ATOM 898 C CA . MET A 1 122 ? -6.363 63.138 -3.659 1.00 47.18 122 MET C CA 1
ATOM 899 C C . MET A 1 122 ? -5.225 62.371 -2.973 1.00 45.98 122 MET C C 1
ATOM 900 O O . MET A 1 122 ? -5.008 61.191 -3.214 1.00 48.99 122 MET C O 1
ATOM 905 N N . ILE A 1 123 ? -4.457 63.048 -2.114 1.00 48.06 123 ILE C N 1
ATOM 906 C CA . ILE A 1 123 ? -3.466 62.333 -1.285 1.00 45.29 123 ILE C CA 1
ATOM 907 C C . ILE A 1 123 ? -4.117 61.138 -0.598 1.00 45.51 123 ILE C C 1
ATOM 908 O O . ILE A 1 123 ? -3.584 60.032 -0.625 1.00 42.57 123 ILE C O 1
ATOM 913 N N . PHE A 1 124 ? -5.254 61.382 0.075 1.00 45.83 124 PHE C N 1
ATOM 914 C CA . PHE A 1 124 ? -5.863 60.378 0.932 1.00 46.16 124 PHE C CA 1
ATOM 915 C C . PHE A 1 124 ? -6.598 59.298 0.118 1.00 45.74 124 PHE C C 1
ATOM 916 O O . PHE A 1 124 ? -6.778 58.169 0.564 1.00 44.42 124 PHE C O 1
ATOM 924 N N . GLU A 1 125 ? -7.100 59.651 -1.041 1.00 47.02 125 GLU C N 1
ATOM 925 C CA . GLU A 1 125 ? -7.605 58.687 -1.961 1.00 45.89 125 GLU C CA 1
ATOM 926 C C . GLU A 1 125 ? -6.568 57.702 -2.385 1.00 46.37 125 GLU C C 1
ATOM 927 O O . GLU A 1 125 ? -6.868 56.518 -2.461 1.00 47.12 125 GLU C O 1
ATOM 933 N N . ILE A 1 126 ? -5.362 58.174 -2.669 1.00 44.42 126 ILE C N 1
ATOM 934 C CA . ILE A 1 126 ? -4.276 57.249 -3.012 1.00 45.38 126 ILE C CA 1
ATOM 935 C C . ILE A 1 126 ? -3.893 56.334 -1.845 1.00 44.78 126 ILE C C 1
ATOM 936 O O . ILE A 1 126 ? -3.709 55.117 -1.989 1.00 47.10 126 ILE C O 1
ATOM 941 N N . PHE A 1 127 ? -3.768 56.920 -0.649 1.00 45.15 127 PHE C N 1
ATOM 942 C CA . PHE A 1 127 ? -3.576 56.090 0.562 1.00 43.59 127 PHE C CA 1
ATOM 943 C C . PHE A 1 127 ? -4.628 54.971 0.664 1.00 44.07 127 PHE C C 1
ATOM 944 O O . PHE A 1 127 ? -4.339 53.803 0.918 1.00 43.86 127 PHE C O 1
ATOM 952 N N . LYS A 1 128 ? -5.874 55.328 0.450 1.00 43.85 128 LYS C N 1
ATOM 953 C CA . LYS A 1 128 ? -6.998 54.316 0.475 1.00 44.81 128 LYS C CA 1
ATOM 954 C C . LYS A 1 128 ? -6.817 53.175 -0.529 1.00 45.66 128 LYS C C 1
ATOM 955 O O . LYS A 1 128 ? -7.107 51.991 -0.217 1.00 43.40 128 LYS C O 1
ATOM 961 N N . ASN A 1 129 ? -6.383 53.557 -1.706 1.00 46.60 129 ASN C N 1
ATOM 962 C CA . ASN A 1 129 ? -6.096 52.616 -2.775 1.00 46.13 129 ASN C CA 1
ATOM 963 C C . ASN A 1 129 ? -4.914 51.660 -2.358 1.00 46.65 129 ASN C C 1
ATOM 964 O O . ASN A 1 129 ? -4.983 50.435 -2.492 1.00 46.66 129 ASN C O 1
ATOM 969 N N . TYR A 1 130 ? -3.818 52.235 -1.852 1.00 46.05 130 TYR C N 1
ATOM 970 C CA . TYR A 1 130 ? -2.761 51.396 -1.347 1.00 46.30 130 TYR C CA 1
ATOM 971 C C . TYR A 1 130 ? -3.205 50.504 -0.203 1.00 44.32 130 TYR C C 1
ATOM 972 O O . TYR A 1 130 ? -2.762 49.331 -0.068 1.00 47.18 130 TYR C O 1
ATOM 981 N N . LEU A 1 131 ? -3.882 51.135 0.766 1.00 46.85 131 LEU C N 1
ATOM 982 C CA . LEU A 1 131 ? -4.337 50.332 1.953 1.00 46.86 131 LEU C CA 1
ATOM 983 C C . LEU A 1 131 ? -5.159 49.136 1.566 1.00 48.30 131 LEU C C 1
ATOM 984 O O . LEU A 1 131 ? -5.034 48.024 2.134 1.00 47.94 131 LEU C O 1
ATOM 989 N N . THR A 1 132 ? -6.101 49.354 0.639 1.00 49.01 132 THR C N 1
ATOM 990 C CA . THR A 1 132 ? -6.897 48.269 0.134 1.00 45.61 132 THR C CA 1
ATOM 991 C C . THR A 1 132 ? -6.057 47.113 -0.432 1.00 45.90 132 THR C C 1
ATOM 992 O O . THR A 1 132 ? -6.359 45.961 -0.234 1.00 46.36 132 THR C O 1
ATOM 996 N N . LYS A 1 133 ? -4.981 47.437 -1.162 1.00 45.02 133 LYS C N 1
ATOM 997 C CA . LYS A 1 133 ? -4.143 46.399 -1.696 1.00 45.66 133 LYS C CA 1
ATOM 998 C C . LYS A 1 133 ? -3.368 45.674 -0.630 1.00 47.49 133 LYS C C 1
ATOM 999 O O . LYS A 1 133 ? -3.247 44.457 -0.629 1.00 49.36 133 LYS C O 1
ATOM 1005 N N . VAL A 1 134 ? -2.836 46.420 0.316 1.00 46.83 134 VAL C N 1
ATOM 1006 C CA . VAL A 1 134 ? -2.110 45.776 1.400 1.00 47.27 134 VAL C CA 1
ATOM 1007 C C . VAL A 1 134 ? -3.039 44.882 2.216 1.00 46.66 134 VAL C C 1
ATOM 1008 O O . VAL A 1 134 ? -2.683 43.752 2.490 1.00 49.60 134 VAL C O 1
ATOM 1012 N N . ALA A 1 135 ? -4.244 45.341 2.594 1.00 45.26 135 ALA C N 1
ATOM 1013 C CA . ALA A 1 135 ? -5.212 44.529 3.331 1.00 45.58 135 ALA C CA 1
ATOM 1014 C C . ALA A 1 135 ? -5.580 43.209 2.577 1.00 46.20 135 ALA C C 1
ATOM 1015 O O . ALA A 1 135 ? -5.732 42.114 3.173 1.00 44.91 135 ALA C O 1
ATOM 1017 N N . TYR A 1 136 ? -5.697 43.312 1.233 1.00 47.47 136 TYR C N 1
ATOM 1018 C CA . TYR A 1 136 ? -6.019 42.145 0.388 1.00 46.79 136 TYR C CA 1
ATOM 1019 C C . TYR A 1 136 ? -4.948 41.140 0.427 1.00 47.87 136 TYR C C 1
ATOM 1020 O O . TYR A 1 136 ? -5.223 39.965 0.735 1.00 49.81 136 TYR C O 1
ATOM 1029 N N . TYR A 1 137 ? -3.725 41.566 0.105 1.00 48.01 137 TYR C N 1
ATOM 1030 C CA . TYR A 1 137 ? -2.666 40.598 -0.096 1.00 47.10 137 TYR C CA 1
ATOM 1031 C C . TYR A 1 137 ? -2.164 40.076 1.253 1.00 46.87 137 TYR C C 1
ATOM 1032 O O . TYR A 1 137 ? -1.744 38.953 1.346 1.00 45.84 137 TYR C O 1
ATOM 1041 N N . ALA A 1 138 ? -2.082 40.946 2.250 1.00 46.66 138 ALA C N 1
ATOM 1042 C CA . ALA A 1 138 ? -1.707 40.466 3.571 1.00 45.74 138 ALA C CA 1
ATOM 1043 C C . ALA A 1 138 ? -2.672 39.410 4.104 1.00 45.24 138 ALA C C 1
ATOM 1044 O O . ALA A 1 138 ? -2.224 38.384 4.589 1.00 46.68 138 ALA C O 1
ATOM 1046 N N . ARG A 1 139 ? -4.001 39.602 4.001 1.00 46.01 139 ARG C N 1
ATOM 1047 C CA . ARG A 1 139 ? -4.943 38.570 4.342 1.00 46.18 139 ARG C CA 1
ATOM 1048 C C . ARG A 1 139 ? -4.805 37.283 3.508 1.00 45.01 139 ARG C C 1
ATOM 1049 O O . ARG A 1 139 ? -4.980 36.224 4.031 1.00 45.24 139 ARG C O 1
ATOM 1057 N N . GLN A 1 140 ? -4.505 37.415 2.210 1.00 45.11 140 GLN C N 1
ATOM 1058 C CA . GLN A 1 140 ? -4.429 36.278 1.311 1.00 44.10 140 GLN C CA 1
ATOM 1059 C C . GLN A 1 140 ? -3.246 35.409 1.743 1.00 41.21 140 GLN C C 1
ATOM 1060 O O . GLN A 1 140 ? -3.405 34.164 1.831 1.00 43.02 140 GLN C O 1
ATOM 1066 N N . VAL A 1 141 ? -2.115 36.036 2.098 1.00 35.00 141 VAL C N 1
ATOM 1067 C CA . VAL A 1 141 ? -0.981 35.290 2.620 1.00 31.80 141 VAL C CA 1
ATOM 1068 C C . VAL A 1 141 ? -1.455 34.458 3.875 1.00 32.60 141 VAL C C 1
ATOM 1069 O O . VAL A 1 141 ? -1.298 33.253 3.943 1.00 31.06 141 VAL C O 1
ATOM 1073 N N . ALA A 1 142 ? -2.042 35.140 4.836 1.00 31.91 142 ALA C N 1
ATOM 1074 C CA . ALA A 1 142 ? -2.504 34.520 6.089 1.00 31.18 142 ALA C CA 1
ATOM 1075 C C . ALA A 1 142 ? -3.595 33.444 5.847 1.00 32.62 142 ALA C C 1
ATOM 1076 O O . ALA A 1 142 ? -3.608 32.403 6.508 1.00 31.54 142 ALA C O 1
ATOM 1078 N N . GLU A 1 143 ? -4.478 33.654 4.891 1.00 33.88 143 GLU C N 1
ATOM 1079 C CA . GLU A 1 143 ? -5.479 32.686 4.533 1.00 35.46 143 GLU C CA 1
ATOM 1080 C C . GLU A 1 143 ? -4.876 31.442 3.882 1.00 36.59 143 GLU C C 1
ATOM 1081 O O . GLU A 1 143 ? -5.317 30.318 4.129 1.00 35.00 143 GLU C O 1
ATOM 1087 N N . MET A 1 144 ? -3.890 31.620 3.035 1.00 36.79 144 MET C N 1
ATOM 1088 C CA . MET A 1 144 ? -3.247 30.447 2.440 1.00 39.53 144 MET C CA 1
ATOM 1089 C C . MET A 1 144 ? -2.458 29.635 3.453 1.00 40.20 144 MET C C 1
ATOM 1090 O O . MET A 1 144 ? -2.245 28.498 3.256 1.00 38.87 144 MET C O 1
ATOM 1095 N N . ASN A 1 145 ? -2.025 30.266 4.537 1.00 45.33 145 ASN C N 1
ATOM 1096 C CA . ASN A 1 145 ? -1.325 29.647 5.634 1.00 47.07 145 ASN C CA 1
ATOM 1097 C C . ASN A 1 145 ? -2.268 28.994 6.632 1.00 48.67 145 ASN C C 1
ATOM 1098 O O . ASN A 1 145 ? -1.816 28.274 7.520 1.00 51.06 145 ASN C O 1
ATOM 1103 N N . THR A 1 146 ? -3.573 29.195 6.481 1.00 49.49 146 THR C N 1
ATOM 1104 C CA . THR A 1 146 ? -4.597 28.753 7.432 1.00 49.07 146 THR C CA 1
ATOM 1105 C C . THR A 1 146 ? -5.567 27.712 6.835 1.00 49.86 146 THR C C 1
ATOM 1106 O O . THR A 1 146 ? -5.951 26.809 7.541 1.00 49.09 146 THR C O 1
ATOM 1110 N N . TYR A 1 147 ? -5.959 27.840 5.570 1.00 50.41 147 TYR C N 1
ATOM 1111 C CA . TYR A 1 147 ? -7.017 27.003 4.983 1.00 51.62 147 TYR C CA 1
ATOM 1112 C C . TYR A 1 147 ? -6.493 26.279 3.764 1.00 51.72 147 TYR C C 1
ATOM 1113 O O . TYR A 1 147 ? -5.654 26.783 3.056 1.00 51.96 147 TYR C O 1
ATOM 1122 N N . ASN A 1 148 ? -7.027 25.107 3.521 1.00 51.85 148 ASN C N 1
ATOM 1123 C CA . ASN A 1 148 ? -6.560 24.243 2.455 1.00 52.76 148 ASN C CA 1
ATOM 1124 C C . ASN A 1 148 ? -7.152 24.790 1.160 1.00 53.34 148 ASN C C 1
ATOM 1125 O O . ASN A 1 148 ? -8.152 25.482 1.217 1.00 55.12 148 ASN C O 1
ATOM 1130 N N . PRO A 1 149 ? -6.520 24.542 -0.005 1.00 54.51 149 PRO C N 1
ATOM 1131 C CA . PRO A 1 149 ? -7.045 24.978 -1.320 1.00 54.49 149 PRO C CA 1
ATOM 1132 C C . PRO A 1 149 ? -8.560 24.865 -1.541 1.00 55.41 149 PRO C C 1
ATOM 1133 O O . PRO A 1 149 ? -9.176 25.862 -1.917 1.00 56.02 149 PRO C O 1
ATOM 1137 N N . THR A 1 150 ? -9.148 23.695 -1.277 1.00 54.79 150 THR C N 1
ATOM 1138 C CA . THR A 1 150 ? -10.559 23.437 -1.568 1.00 55.05 150 THR C CA 1
ATOM 1139 C C . THR A 1 150 ? -11.428 24.261 -0.628 1.00 54.61 150 THR C C 1
ATOM 1140 O O . THR A 1 150 ? -12.494 24.788 -1.021 1.00 55.50 150 THR C O 1
ATOM 1144 N N . ILE A 1 151 ? -10.974 24.396 0.613 1.00 53.88 151 ILE C N 1
ATOM 1145 C CA . ILE A 1 151 ? -11.625 25.295 1.566 1.00 53.87 151 ILE C CA 1
ATOM 1146 C C . ILE A 1 151 ? -11.565 26.766 1.140 1.00 54.21 151 ILE C C 1
ATOM 1147 O O . ILE A 1 151 ? -12.529 27.474 1.323 1.00 54.32 151 ILE C O 1
ATOM 1152 N N . ARG A 1 152 ? -10.433 27.220 0.584 1.00 54.63 152 ARG C N 1
ATOM 1153 C CA . ARG A 1 152 ? -10.327 28.560 0.112 1.00 53.55 152 ARG C CA 1
ATOM 1154 C C . ARG A 1 152 ? -11.307 28.860 -1.039 1.00 52.77 152 ARG C C 1
ATOM 1155 O O . ARG A 1 152 ? -11.765 29.976 -1.197 1.00 50.76 152 ARG C O 1
ATOM 1163 N N . ILE A 1 153 ? -11.600 27.866 -1.848 1.00 51.15 153 ILE C N 1
ATOM 1164 C CA . ILE A 1 153 ? -12.573 28.067 -2.886 1.00 51.77 153 ILE C CA 1
ATOM 1165 C C . ILE A 1 153 ? -13.971 28.276 -2.269 1.00 50.72 153 ILE C C 1
ATOM 1166 O O . ILE A 1 153 ? -14.680 29.171 -2.637 1.00 52.24 153 ILE C O 1
ATOM 1171 N N . LEU A 1 154 ? -14.380 27.413 -1.344 1.00 52.67 154 LEU C N 1
ATOM 1172 C CA . LEU A 1 154 ? -15.688 27.550 -0.649 1.00 51.29 154 LEU C CA 1
ATOM 1173 C C . LEU A 1 154 ? -15.838 28.904 0.070 1.00 51.48 154 LEU C C 1
ATOM 1174 O O . LEU A 1 154 ? -16.904 29.536 0.076 1.00 50.69 154 LEU C O 1
ATOM 1179 N N . ARG A 1 155 ? -14.764 29.302 0.729 1.00 51.05 155 ARG C N 1
ATOM 1180 C CA . ARG A 1 155 ? -14.666 30.567 1.466 1.00 51.11 155 ARG C CA 1
ATOM 1181 C C . ARG A 1 155 ? -14.833 31.773 0.586 1.00 50.89 155 ARG C C 1
ATOM 1182 O O . ARG A 1 155 ? -15.374 32.754 1.028 1.00 51.05 155 ARG C O 1
ATOM 1190 N N . LEU A 1 156 ? -14.321 31.708 -0.634 1.00 51.03 156 LEU C N 1
ATOM 1191 C CA . LEU A 1 156 ? -14.478 32.765 -1.623 1.00 51.50 156 LEU C CA 1
ATOM 1192 C C . LEU A 1 156 ? -15.933 32.942 -2.056 1.00 51.03 156 LEU C C 1
ATOM 1193 O O . LEU A 1 156 ? -16.395 34.073 -2.173 1.00 50.82 156 LEU C O 1
ATOM 1198 N N . PHE A 1 157 ? -16.599 31.840 -2.349 1.00 51.53 157 PHE C N 1
ATOM 1199 C CA . PHE A 1 157 ? -17.999 31.881 -2.775 1.00 53.35 157 PHE C CA 1
ATOM 1200 C C . PHE A 1 157 ? -18.902 32.349 -1.635 1.00 50.93 157 PHE C C 1
ATOM 1201 O O . PHE A 1 157 ? -19.877 33.040 -1.860 1.00 52.72 157 PHE C O 1
ATOM 1209 N N . TYR A 1 158 ? -18.593 31.928 -0.424 1.00 50.12 158 TYR C N 1
ATOM 1210 C CA . TYR A 1 158 ? -19.338 32.351 0.747 1.00 50.00 158 TYR C CA 1
ATOM 1211 C C . TYR A 1 158 ? -19.197 33.870 0.991 1.00 50.02 158 TYR C C 1
ATOM 1212 O O . TYR A 1 158 ? -20.171 34.557 1.234 1.00 49.68 158 TYR C O 1
ATOM 1221 N N . GLU A 1 159 ? -17.987 34.385 0.923 1.00 51.40 159 GLU C N 1
ATOM 1222 C CA . GLU A 1 159 ? -17.700 35.804 1.123 1.00 52.93 159 GLU C CA 1
ATOM 1223 C C . GLU A 1 159 ? -18.255 36.698 0.011 1.00 51.74 159 GLU C C 1
ATOM 1224 O O . GLU A 1 159 ? -18.689 37.797 0.273 1.00 51.90 159 GLU C O 1
ATOM 1230 N N . LEU A 1 160 ? -18.176 36.263 -1.243 1.00 51.39 160 LEU C N 1
ATOM 1231 C CA . LEU A 1 160 ? -18.819 37.015 -2.325 1.00 51.28 160 LEU C CA 1
ATOM 1232 C C . LEU A 1 160 ? -20.303 37.016 -2.170 1.00 52.46 160 LEU C C 1
ATOM 1233 O O . LEU A 1 160 ? -20.925 38.019 -2.391 1.00 51.30 160 LEU C O 1
ATOM 1238 N N . CYS A 1 161 ? -20.861 35.882 -1.767 1.00 54.51 161 CYS C N 1
ATOM 1239 C CA . CYS A 1 161 ? -22.306 35.800 -1.492 1.00 56.16 161 CYS C CA 1
ATOM 1240 C C . CYS A 1 161 ? -22.769 36.734 -0.333 1.00 56.75 161 CYS C C 1
ATOM 1241 O O . CYS A 1 161 ? -23.703 37.495 -0.470 1.00 56.81 161 CYS C O 1
ATOM 1244 N N . SER A 1 162 ? -22.032 36.704 0.767 1.00 58.32 162 SER C N 1
ATOM 1245 C CA . SER A 1 162 ? -22.232 37.615 1.874 1.00 59.66 162 SER C CA 1
ATOM 1246 C C . SER A 1 162 ? -22.088 39.055 1.539 1.00 58.97 162 SER C C 1
ATOM 1247 O O . SER A 1 162 ? -22.879 39.859 1.966 1.00 60.09 162 SER C O 1
ATOM 1250 N N . SER A 1 163 ? -21.087 39.387 0.773 1.00 59.53 163 SER C N 1
ATOM 1251 C CA . SER A 1 163 ? -20.788 40.766 0.481 1.00 59.55 163 SER C CA 1
ATOM 1252 C C . SER A 1 163 ? -21.591 41.254 -0.675 1.00 58.62 163 SER C C 1
ATOM 1253 O O . SER A 1 163 ? -22.101 42.353 -0.620 1.00 58.44 163 SER C O 1
ATOM 1256 N N . GLN A 1 164 ? -21.703 40.481 -1.759 1.00 58.04 164 GLN C N 1
ATOM 1257 C CA . GLN A 1 164 ? -22.497 40.975 -2.907 1.00 58.28 164 GLN C CA 1
ATOM 1258 C C . GLN A 1 164 ? -23.581 40.051 -3.539 1.00 55.73 164 GLN C C 1
ATOM 1259 O O . GLN A 1 164 ? -24.060 40.300 -4.636 1.00 55.47 164 GLN C O 1
ATOM 1265 N N . GLY A 1 165 ? -23.975 39.021 -2.828 1.00 52.89 165 GLY C N 1
ATOM 1266 C CA . GLY A 1 165 ? -24.984 38.100 -3.324 1.00 51.60 165 GLY C CA 1
ATOM 1267 C C . GLY A 1 165 ? -26.317 38.804 -3.101 1.00 49.50 165 GLY C C 1
ATOM 1268 O O . GLY A 1 165 ? -26.520 39.449 -2.072 1.00 50.75 165 GLY C O 1
ATOM 1269 N N . LYS A 1 166 ? -27.183 38.772 -4.090 1.00 47.50 166 LYS C N 1
ATOM 1270 C CA . LYS A 1 166 ? -28.511 39.361 -3.972 1.00 45.69 166 LYS C CA 1
ATOM 1271 C C . LYS A 1 166 ? -29.503 38.253 -3.706 1.00 43.53 166 LYS C C 1
ATOM 1272 O O . LYS A 1 166 ? -29.442 37.253 -4.380 1.00 41.66 166 LYS C O 1
ATOM 1278 N N . ARG A 1 167 ? -30.416 38.389 -2.741 1.00 42.54 167 ARG C N 1
ATOM 1279 C CA . ARG A 1 167 ? -31.432 37.346 -2.537 1.00 42.44 167 ARG C CA 1
ATOM 1280 C C . ARG A 1 167 ? -32.406 37.368 -3.694 1.00 39.71 167 ARG C C 1
ATOM 1281 O O . ARG A 1 167 ? -32.962 38.413 -3.963 1.00 36.77 167 ARG C O 1
ATOM 1289 N N . VAL A 1 168 ? -32.638 36.215 -4.322 1.00 37.83 168 VAL C N 1
ATOM 1290 C CA . VAL A 1 168 ? -33.644 36.130 -5.382 1.00 35.30 168 VAL C CA 1
ATOM 1291 C C . VAL A 1 168 ? -34.563 34.943 -5.095 1.00 35.72 168 VAL C C 1
ATOM 1292 O O . VAL A 1 168 ? -34.228 33.842 -5.446 1.00 38.88 168 VAL C O 1
ATOM 1296 N N . GLY A 1 169 ? -35.653 35.144 -4.378 1.00 36.36 169 GLY C N 1
ATOM 1297 C CA . GLY A 1 169 ? -36.428 34.012 -3.913 1.00 38.29 169 GLY C CA 1
ATOM 1298 C C . GLY A 1 169 ? -35.659 33.009 -3.060 1.00 41.12 169 GLY C C 1
ATOM 1299 O O . GLY A 1 169 ? -35.063 33.350 -2.059 1.00 39.06 169 GLY C O 1
ATOM 1300 N N . ASP A 1 170 ? -35.722 31.760 -3.483 1.00 45.70 170 ASP C N 1
ATOM 1301 C CA . ASP A 1 170 ? -34.992 30.608 -2.912 1.00 49.20 170 ASP C CA 1
ATOM 1302 C C . ASP A 1 170 ? -33.409 30.674 -2.874 1.00 51.46 170 ASP C C 1
ATOM 1303 O O . ASP A 1 170 ? -32.723 29.905 -2.128 1.00 52.40 170 ASP C O 1
ATOM 1308 N N . THR A 1 171 ? -32.825 31.611 -3.629 1.00 51.82 171 THR C N 1
ATOM 1309 C CA . THR A 1 171 ? -31.432 31.570 -3.931 1.00 50.81 171 THR C CA 1
ATOM 1310 C C . THR A 1 171 ? -30.753 32.871 -3.574 1.00 51.13 171 THR C C 1
ATOM 1311 O O . THR A 1 171 ? -31.380 33.787 -3.058 1.00 50.73 171 THR C O 1
ATOM 1315 N N . TYR A 1 172 ? -29.440 32.905 -3.778 1.00 51.72 172 TYR C N 1
ATOM 1316 C CA . TYR A 1 172 ? -28.667 34.156 -3.906 1.00 52.56 172 TYR C CA 1
ATOM 1317 C C . TYR A 1 172 ? -28.038 34.151 -5.287 1.00 51.64 172 TYR C C 1
ATOM 1318 O O . TYR A 1 172 ? -27.568 33.115 -5.747 1.00 51.33 172 TYR C O 1
ATOM 1327 N N . GLU A 1 173 ? -28.043 35.307 -5.956 1.00 51.00 173 GLU C N 1
ATOM 1328 C CA . GLU A 1 173 ? -27.277 35.485 -7.182 1.00 50.87 173 GLU C CA 1
ATOM 1329 C C . GLU A 1 173 ? -26.087 36.420 -6.992 1.00 50.81 173 GLU C C 1
ATOM 1330 O O . GLU A 1 173 ? -26.247 37.511 -6.477 1.00 48.87 173 GLU C O 1
ATOM 1336 N N . ILE A 1 174 ? -24.894 35.992 -7.385 1.00 51.60 174 ILE C N 1
ATOM 1337 C CA . ILE A 1 174 ? -23.736 36.893 -7.449 1.00 53.58 174 ILE C CA 1
ATOM 1338 C C . ILE A 1 174 ? -23.530 37.265 -8.918 1.00 55.30 174 ILE C C 1
ATOM 1339 O O . ILE A 1 174 ? -23.119 36.429 -9.710 1.00 53.75 174 ILE C O 1
ATOM 1344 N N . THR A 1 175 ? -23.888 38.498 -9.284 1.00 58.03 175 THR C N 1
ATOM 1345 C CA . THR A 1 175 ? -23.839 38.906 -10.704 1.00 60.32 175 THR C CA 1
ATOM 1346 C C . THR A 1 175 ? -22.402 39.225 -10.997 1.00 61.99 175 THR C C 1
ATOM 1347 O O . THR A 1 175 ? -21.931 40.325 -10.742 1.00 61.01 175 THR C O 1
ATOM 1351 N N . MET A 1 176 ? -21.719 38.204 -11.496 1.00 64.00 176 MET C N 1
ATOM 1352 C CA . MET A 1 176 ? -20.324 38.293 -11.758 1.00 66.47 176 MET C CA 1
ATOM 1353 C C . MET A 1 176 ? -19.833 37.258 -12.794 1.00 65.45 176 MET C C 1
ATOM 1354 O O . MET A 1 176 ? -20.052 36.054 -12.623 1.00 65.28 176 MET C O 1
ATOM 1359 N N . PRO A 1 177 ? -19.137 37.730 -13.851 1.00 64.30 177 PRO C N 1
ATOM 1360 C CA . PRO A 1 177 ? -18.542 36.832 -14.829 1.00 63.30 177 PRO C CA 1
ATOM 1361 C C . PRO A 1 177 ? -17.147 36.442 -14.395 1.00 62.27 177 PRO C C 1
ATOM 1362 O O . PRO A 1 177 ? -16.246 37.261 -14.408 1.00 61.54 177 PRO C O 1
ATOM 1366 N N . LEU A 1 178 ? -16.970 35.177 -14.069 1.00 60.69 178 LEU C N 1
ATOM 1367 C CA . LEU A 1 178 ? -15.761 34.707 -13.410 1.00 59.40 178 LEU C CA 1
ATOM 1368 C C . LEU A 1 178 ? -15.394 33.303 -13.897 1.00 56.42 178 LEU C C 1
ATOM 1369 O O . LEU A 1 178 ? -16.115 32.391 -13.624 1.00 55.77 178 LEU C O 1
ATOM 1374 N N . SER A 1 179 ? -14.277 33.116 -14.584 1.00 54.24 179 SER C N 1
ATOM 1375 C CA . SER A 1 179 ? -13.958 31.789 -15.064 1.00 52.82 179 SER C CA 1
ATOM 1376 C C . SER A 1 179 ? -13.348 30.884 -13.985 1.00 52.17 179 SER C C 1
ATOM 1377 O O . SER A 1 179 ? -12.814 31.341 -13.013 1.00 52.02 179 SER C O 1
ATOM 1380 N N . GLN A 1 180 ? -13.418 29.577 -14.207 1.00 51.55 180 GLN C N 1
ATOM 1381 C CA . GLN A 1 180 ? -12.734 28.597 -13.347 1.00 50.49 180 GLN C CA 1
ATOM 1382 C C . GLN A 1 180 ? -11.227 28.812 -13.310 1.00 49.57 180 GLN C C 1
ATOM 1383 O O . GLN A 1 180 ? -10.596 28.663 -12.262 1.00 48.40 180 GLN C O 1
ATOM 1389 N N . LYS A 1 181 ? -10.656 29.149 -14.464 1.00 49.59 181 LYS C N 1
ATOM 1390 C CA . LYS A 1 181 ? -9.242 29.472 -14.597 1.00 50.10 181 LYS C CA 1
ATOM 1391 C C . LYS A 1 181 ? -8.882 30.633 -13.636 1.00 50.14 181 LYS C C 1
ATOM 1392 O O . LYS A 1 181 ? -7.897 30.525 -12.913 1.00 50.24 181 LYS C O 1
ATOM 1398 N N . SER A 1 182 ? -9.698 31.684 -13.601 1.00 50.16 182 SER C N 1
ATOM 1399 C CA . SER A 1 182 ? -9.415 32.855 -12.726 1.00 50.84 182 SER C CA 1
ATOM 1400 C C . SER A 1 182 ? -9.602 32.534 -11.286 1.00 50.41 182 SER C C 1
ATOM 1401 O O . SER A 1 182 ? -8.825 32.982 -10.480 1.00 50.96 182 SER C O 1
ATOM 1406 N N . ILE A 1 183 ? -10.675 31.834 -10.963 1.00 51.10 183 ILE C N 1
ATOM 1407 C CA . ILE A 1 183 ? -10.908 31.290 -9.600 1.00 50.68 183 ILE C CA 1
ATOM 1408 C C . ILE A 1 183 ? -9.644 30.560 -9.153 1.00 51.53 183 ILE C C 1
ATOM 1409 O O . ILE A 1 183 ? -9.110 30.854 -8.113 1.00 52.29 183 ILE C O 1
ATOM 1414 N N . GLY A 1 184 ? -9.119 29.665 -9.982 1.00 51.67 184 GLY C N 1
ATOM 1415 C CA . GLY A 1 184 ? -7.886 28.995 -9.644 1.00 51.39 184 GLY C CA 1
ATOM 1416 C C . GLY A 1 184 ? -6.728 29.933 -9.397 1.00 51.91 184 GLY C C 1
ATOM 1417 O O . GLY A 1 184 ? -5.900 29.719 -8.493 1.00 51.32 184 GLY C O 1
ATOM 1418 N N . GLU A 1 185 ? -6.615 30.972 -10.222 1.00 52.86 185 GLU C N 1
ATOM 1419 C CA . GLU A 1 185 ? -5.477 31.860 -10.174 1.00 53.32 185 GLU C CA 1
ATOM 1420 C C . GLU A 1 185 ? -5.544 32.729 -8.913 1.00 53.91 185 GLU C C 1
ATOM 1421 O O . GLU A 1 185 ? -4.535 32.976 -8.258 1.00 51.98 185 GLU C O 1
ATOM 1427 N N . ILE A 1 186 ? -6.763 33.187 -8.602 1.00 53.30 186 ILE C N 1
ATOM 1428 C CA . ILE A 1 186 ? -7.067 34.029 -7.441 1.00 53.51 186 ILE C CA 1
ATOM 1429 C C . ILE A 1 186 ? -6.854 33.237 -6.143 1.00 53.38 186 ILE C C 1
ATOM 1430 O O . ILE A 1 186 ? -6.238 33.781 -5.229 1.00 52.90 186 ILE C O 1
ATOM 1435 N N . THR A 1 187 ? -7.302 31.974 -6.104 1.00 53.45 187 THR C N 1
ATOM 1436 C CA . THR A 1 187 ? -7.287 31.141 -4.876 1.00 53.56 187 THR C CA 1
ATOM 1437 C C . THR A 1 187 ? -5.999 30.313 -4.723 1.00 54.57 187 THR C C 1
ATOM 1438 O O . THR A 1 187 ? -5.727 29.773 -3.620 1.00 55.18 187 THR C O 1
ATOM 1442 N N . GLY A 1 188 ? -5.213 30.228 -5.805 1.00 54.03 188 GLY C N 1
ATOM 1443 C CA . GLY A 1 188 ? -4.036 29.410 -5.824 1.00 54.70 188 GLY C CA 1
ATOM 1444 C C . GLY A 1 188 ? -4.349 27.936 -5.757 1.00 54.57 188 GLY C C 1
ATOM 1445 O O . GLY A 1 188 ? -3.842 27.241 -4.909 1.00 55.60 188 GLY C O 1
ATOM 1446 N N . VAL A 1 189 ? -5.220 27.481 -6.635 1.00 54.57 189 VAL C N 1
ATOM 1447 C CA . VAL A 1 189 ? -5.705 26.106 -6.671 1.00 54.00 189 VAL C CA 1
ATOM 1448 C C . VAL A 1 189 ? -5.626 25.748 -8.152 1.00 53.80 189 VAL C C 1
ATOM 1449 O O . VAL A 1 189 ? -5.886 26.616 -8.998 1.00 53.53 189 VAL C O 1
ATOM 1453 N N . HIS A 1 190 ? -5.229 24.501 -8.451 1.00 52.65 190 HIS C N 1
ATOM 1454 C CA . HIS A 1 190 ? -5.128 24.024 -9.812 1.00 51.53 190 HIS C CA 1
ATOM 1455 C C . HIS A 1 190 ? -6.527 24.094 -10.425 1.00 50.85 190 HIS C C 1
ATOM 1456 O O . HIS A 1 190 ? -7.520 23.758 -9.767 1.00 52.86 190 HIS C O 1
ATOM 1463 N N . HIS A 1 191 ? -6.617 24.476 -11.696 1.00 50.56 191 HIS C N 1
ATOM 1464 C CA . HIS A 1 191 ? -7.914 24.581 -12.365 1.00 49.50 191 HIS C CA 1
ATOM 1465 C C . HIS A 1 191 ? -8.691 23.267 -12.445 1.00 51.25 191 HIS C C 1
ATOM 1466 O O . HIS A 1 191 ? -9.886 23.268 -12.656 1.00 50.08 191 HIS C O 1
ATOM 1473 N N . VAL A 1 192 ? -8.008 22.131 -12.332 1.00 52.43 192 VAL C N 1
ATOM 1474 C CA . VAL A 1 192 ? -8.726 20.853 -12.414 1.00 52.24 192 VAL C CA 1
ATOM 1475 C C . VAL A 1 192 ? -9.383 20.618 -11.043 1.00 52.84 192 VAL C C 1
ATOM 1476 O O . VAL A 1 192 ? -10.511 20.121 -10.995 1.00 54.56 192 VAL C O 1
ATOM 1480 N N . THR A 1 193 ? -8.709 20.978 -9.945 1.00 52.75 193 THR C N 1
ATOM 1481 C CA . THR A 1 193 ? -9.340 20.909 -8.612 1.00 52.26 193 THR C CA 1
ATOM 1482 C C . THR A 1 193 ? -10.556 21.818 -8.575 1.00 51.53 193 THR C C 1
ATOM 1483 O O . THR A 1 193 ? -11.580 21.473 -7.989 1.00 50.61 193 THR C O 1
ATOM 1487 N N . VAL A 1 194 ? -10.451 22.976 -9.229 1.00 51.33 194 VAL C N 1
ATOM 1488 C CA . VAL A 1 194 ? -11.577 23.947 -9.259 1.00 50.75 194 VAL C CA 1
ATOM 1489 C C . VAL A 1 194 ? -12.761 23.285 -9.964 1.00 50.86 194 VAL C C 1
ATOM 1490 O O . VAL A 1 194 ? -13.927 23.353 -9.487 1.00 52.95 194 VAL C O 1
ATOM 1494 N N . SER A 1 195 ? -12.477 22.625 -11.091 1.00 50.20 195 SER C N 1
ATOM 1495 C CA . SER A 1 195 ? -13.544 21.919 -11.844 1.00 49.35 195 SER C CA 1
ATOM 1496 C C . SER A 1 195 ? -14.227 20.851 -11.016 1.00 49.98 195 SER C C 1
ATOM 1497 O O . SER A 1 195 ? -15.459 20.724 -11.027 1.00 48.45 195 SER C O 1
ATOM 1500 N N . ARG A 1 196 ? -13.422 20.105 -10.266 1.00 50.71 196 ARG C N 1
ATOM 1501 C CA . ARG A 1 196 ? -13.912 19.002 -9.421 1.00 51.03 196 ARG C CA 1
ATOM 1502 C C . ARG A 1 196 ? -14.827 19.462 -8.304 1.00 49.94 196 ARG C C 1
ATOM 1503 O O . ARG A 1 196 ? -15.873 18.924 -8.099 1.00 50.64 196 ARG C O 1
ATOM 1511 N N . VAL A 1 197 ? -14.370 20.481 -7.577 1.00 52.08 197 VAL C N 1
ATOM 1512 C CA . VAL A 1 197 ? -15.115 21.099 -6.469 1.00 51.71 197 VAL C CA 1
ATOM 1513 C C . VAL A 1 197 ? -16.434 21.667 -6.914 1.00 51.78 197 VAL C C 1
ATOM 1514 O O . VAL A 1 197 ? -17.458 21.467 -6.260 1.00 52.17 197 VAL C O 1
ATOM 1518 N N . LEU A 1 198 ? -16.433 22.365 -8.039 1.00 52.27 198 LEU C N 1
ATOM 1519 C CA . LEU A 1 198 ? -17.666 22.907 -8.601 1.00 51.85 198 LEU C CA 1
ATOM 1520 C C . LEU A 1 198 ? -18.625 21.832 -9.092 1.00 52.63 198 LEU C C 1
ATOM 1521 O O . LEU A 1 198 ? -19.831 22.017 -8.953 1.00 53.40 198 LEU C O 1
ATOM 1526 N N . ALA A 1 199 ? -18.111 20.734 -9.678 1.00 51.75 199 ALA C N 1
ATOM 1527 C CA . ALA A 1 199 ? -18.903 19.557 -9.991 1.00 50.87 199 ALA C CA 1
ATOM 1528 C C . ALA A 1 199 ? -19.662 19.079 -8.759 1.00 50.53 199 ALA C C 1
ATOM 1529 O O . ALA A 1 199 ? -20.870 18.805 -8.795 1.00 49.90 199 ALA C O 1
ATOM 1531 N N . SER A 1 200 ? -18.962 19.022 -7.642 1.00 50.28 200 SER C N 1
ATOM 1532 C CA . SER A 1 200 ? -19.549 18.507 -6.427 1.00 50.62 200 SER C CA 1
ATOM 1533 C C . SER A 1 200 ? -20.630 19.418 -5.969 1.00 50.34 200 SER C C 1
ATOM 1534 O O . SER A 1 200 ? -21.701 18.973 -5.688 1.00 48.13 200 SER C O 1
ATOM 1537 N N . LEU A 1 201 ? -20.294 20.704 -5.845 1.00 50.95 201 LEU C N 1
ATOM 1538 C CA . LEU A 1 201 ? -21.232 21.733 -5.359 1.00 51.53 201 LEU C CA 1
ATOM 1539 C C . LEU A 1 201 ? -22.488 21.776 -6.229 1.00 52.54 201 LEU C C 1
ATOM 1540 O O . LEU A 1 201 ? -23.581 22.041 -5.732 1.00 52.05 201 LEU C O 1
ATOM 1545 N N . LYS A 1 202 ? -22.324 21.533 -7.529 1.00 54.77 202 LYS C N 1
ATOM 1546 C CA . LYS A 1 202 ? -23.441 21.560 -8.475 1.00 55.88 202 LYS C CA 1
ATOM 1547 C C . LYS A 1 202 ? -24.357 20.368 -8.248 1.00 56.46 202 LYS C C 1
ATOM 1548 O O . LYS A 1 202 ? -25.567 20.542 -8.064 1.00 56.33 202 LYS C O 1
ATOM 1554 N N . ARG A 1 203 ? -23.770 19.170 -8.248 1.00 57.10 203 ARG C N 1
ATOM 1555 C CA . ARG A 1 203 ? -24.559 17.951 -8.138 1.00 57.42 203 ARG C CA 1
ATOM 1556 C C . ARG A 1 203 ? -25.192 17.814 -6.758 1.00 56.71 203 ARG C C 1
ATOM 1557 O O . ARG A 1 203 ? -26.275 17.234 -6.653 1.00 57.44 203 ARG C O 1
ATOM 1565 N N . GLU A 1 204 ? -24.573 18.369 -5.718 1.00 55.90 204 GLU C N 1
ATOM 1566 C CA . GLU A 1 204 ? -25.242 18.415 -4.420 1.00 55.81 204 GLU C CA 1
ATOM 1567 C C . GLU A 1 204 ? -26.230 19.570 -4.278 1.00 54.97 204 GLU C C 1
ATOM 1568 O O . GLU A 1 204 ? -26.692 19.790 -3.173 1.00 54.91 204 GLU C O 1
ATOM 1574 N N . ASN A 1 205 ? -26.463 20.356 -5.339 1.00 54.87 205 ASN C N 1
ATOM 1575 C CA . ASN A 1 205 ? -27.380 21.486 -5.285 1.00 54.94 205 ASN C CA 1
ATOM 1576 C C . ASN A 1 205 ? -27.097 22.565 -4.227 1.00 54.46 205 ASN C C 1
ATOM 1577 O O . ASN A 1 205 ? -27.983 23.051 -3.512 1.00 51.62 205 ASN C O 1
ATOM 1582 N N . ILE A 1 206 ? -25.833 22.975 -4.165 1.00 54.61 206 ILE C N 1
ATOM 1583 C CA . ILE A 1 206 ? -25.393 23.995 -3.197 1.00 54.65 206 ILE C CA 1
ATOM 1584 C C . ILE A 1 206 ? -25.182 25.286 -3.942 1.00 54.98 206 ILE C C 1
ATOM 1585 O O . ILE A 1 206 ? -25.585 26.328 -3.468 1.00 55.14 206 ILE C O 1
ATOM 1590 N N . LEU A 1 207 ? -24.626 25.168 -5.145 1.00 55.73 207 LEU C N 1
ATOM 1591 C CA . LEU A 1 207 ? -24.127 26.292 -5.893 1.00 56.70 207 LEU C CA 1
ATOM 1592 C C . LEU A 1 207 ? -23.911 25.900 -7.352 1.00 56.91 207 LEU C C 1
ATOM 1593 O O . LEU A 1 207 ? -23.383 24.835 -7.643 1.00 55.59 207 LEU C O 1
ATOM 1598 N N . ASP A 1 208 ? -24.262 26.822 -8.245 1.00 58.11 208 ASP C N 1
ATOM 1599 C CA . ASP A 1 208 ? -24.024 26.712 -9.682 1.00 58.72 208 ASP C CA 1
ATOM 1600 C C . ASP A 1 208 ? -23.342 27.979 -10.231 1.00 58.33 208 ASP C C 1
ATOM 1601 O O . ASP A 1 208 ? -23.901 29.049 -10.261 1.00 57.16 208 ASP C O 1
ATOM 1606 N N . LYS A 1 209 ? -22.089 27.831 -10.630 1.00 59.49 209 LYS C N 1
ATOM 1607 C C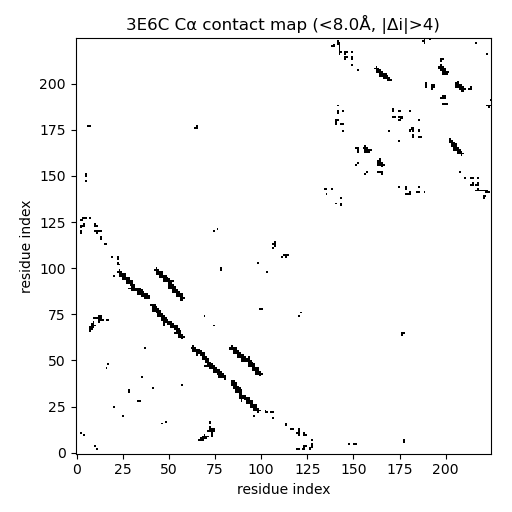A . LYS A 1 209 ? -21.310 28.893 -11.254 1.00 59.53 209 LYS C CA 1
ATOM 1608 C C . LYS A 1 209 ? -21.581 28.872 -12.770 1.00 60.12 209 LYS C C 1
ATOM 1609 O O . LYS A 1 209 ? -21.094 27.993 -13.457 1.00 61.16 209 LYS C O 1
ATOM 1615 N N . LYS A 1 210 ? -22.366 29.827 -13.278 1.00 60.33 210 LYS C N 1
ATOM 1616 C CA . LYS A 1 210 ? -22.707 29.920 -14.711 1.00 60.06 210 LY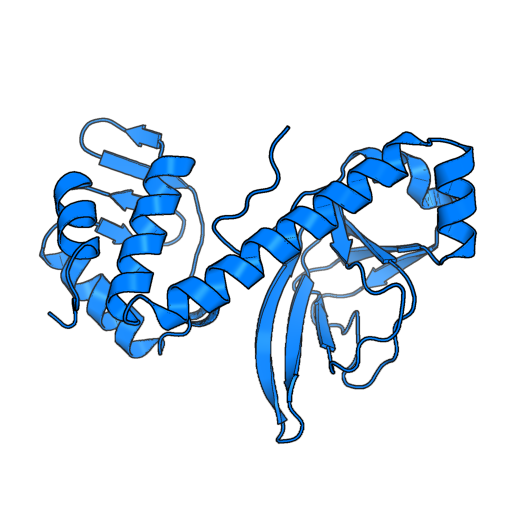S C CA 1
ATOM 1617 C C . LYS A 1 210 ? -21.831 30.962 -15.406 1.00 59.73 210 LYS C C 1
ATOM 1618 O O . LYS A 1 210 ? -20.843 31.439 -14.815 1.00 59.64 210 LYS C O 1
ATOM 1624 N N . LYS A 1 211 ? -22.173 31.317 -16.646 1.00 59.60 211 LYS C N 1
ATOM 1625 C CA . LYS A 1 211 ? -21.342 32.260 -17.416 1.00 59.48 211 LYS C CA 1
ATOM 1626 C C . LYS A 1 211 ? -21.222 33.617 -16.732 1.00 59.35 211 LYS C C 1
ATOM 1627 O O . LYS A 1 211 ? -20.123 34.180 -16.591 1.00 59.75 211 LYS C O 1
ATOM 1629 N N . ASN A 1 212 ? -22.352 34.160 -16.318 1.00 58.85 212 ASN C N 1
ATOM 1630 C CA . ASN A 1 212 ? -22.365 35.534 -15.845 1.00 58.22 212 ASN C CA 1
ATOM 1631 C C . ASN A 1 212 ? -22.909 35.701 -14.438 1.00 56.66 212 ASN C C 1
ATOM 1632 O O . ASN A 1 212 ? -23.062 36.822 -14.001 1.00 56.71 212 ASN C O 1
ATOM 1637 N N . LYS A 1 213 ? -23.189 34.593 -13.752 1.00 55.09 213 LYS C N 1
ATOM 1638 C CA . LYS A 1 213 ? -23.809 34.588 -12.427 1.00 53.53 213 LYS C CA 1
ATOM 1639 C C . LYS A 1 213 ? -23.369 33.305 -11.694 1.00 52.45 213 LYS C C 1
ATOM 1640 O O . LYS A 1 213 ? -23.208 32.236 -12.300 1.00 50.99 213 LYS C O 1
ATOM 1644 N N . ILE A 1 214 ? -23.104 33.441 -10.403 1.00 51.10 214 ILE C N 1
ATOM 1645 C CA . ILE A 1 214 ? -23.054 32.319 -9.503 1.00 51.45 214 ILE C CA 1
ATOM 1646 C C . ILE A 1 214 ? -24.383 32.340 -8.747 1.00 51.62 214 ILE C C 1
ATOM 1647 O O . ILE A 1 214 ? -24.778 33.371 -8.222 1.00 51.17 214 ILE C O 1
ATOM 1652 N N . ILE A 1 215 ? -25.033 31.181 -8.686 1.00 52.45 215 ILE C N 1
ATOM 1653 C CA . ILE A 1 215 ? -26.296 30.978 -7.974 1.00 52.36 215 ILE C CA 1
ATOM 1654 C C . ILE A 1 215 ? -26.108 30.062 -6.745 1.00 52.65 215 ILE C C 1
ATOM 1655 O O . ILE A 1 215 ? -25.649 28.953 -6.879 1.00 51.81 215 ILE C O 1
ATOM 1660 N N . VAL A 1 216 ? -26.403 30.548 -5.535 1.00 52.97 216 VAL C N 1
ATOM 1661 C CA . VAL A 1 216 ? -26.259 29.732 -4.327 1.00 53.40 216 VAL C CA 1
ATOM 1662 C C . VAL A 1 216 ? -27.642 29.309 -3.898 1.00 54.72 216 VAL C C 1
ATOM 1663 O O . VAL A 1 216 ? -28.496 30.124 -3.554 1.00 53.77 216 VAL C O 1
ATOM 1667 N N . TYR A 1 217 ? -27.873 28.009 -4.061 1.00 55.49 217 TYR C N 1
ATOM 1668 C CA . TYR A 1 217 ? -29.095 27.356 -3.682 1.00 55.07 217 TYR C CA 1
ATOM 1669 C C . TYR A 1 217 ? -29.102 27.040 -2.199 1.00 55.38 217 TYR C C 1
ATOM 1670 O O . TYR A 1 217 ? -30.146 26.810 -1.646 1.00 56.02 217 TYR C O 1
ATOM 1679 N N . ASN A 1 218 ? -27.951 27.019 -1.541 1.00 56.19 218 ASN C N 1
ATOM 1680 C CA . ASN A 1 218 ? -27.888 26.576 -0.147 1.00 56.92 218 ASN C CA 1
ATOM 1681 C C . ASN A 1 218 ? -26.709 27.216 0.595 1.00 56.57 218 ASN C C 1
ATOM 1682 O O . ASN A 1 218 ? -25.646 26.625 0.716 1.00 58.33 218 ASN C O 1
ATOM 1687 N N . LEU A 1 219 ? -26.912 28.441 1.082 1.00 56.31 219 LEU C N 1
ATOM 1688 C CA . LEU A 1 219 ? -25.868 29.226 1.755 1.00 55.61 219 LEU C CA 1
ATOM 1689 C C . LEU A 1 219 ? -25.406 28.615 3.068 1.00 54.86 219 LEU C C 1
ATOM 1690 O O . LEU A 1 219 ? -24.224 28.614 3.370 1.00 55.77 219 LEU C O 1
ATOM 1695 N N . GLY A 1 220 ? -26.317 28.081 3.856 1.00 53.74 220 GLY C N 1
ATOM 1696 C CA . GLY A 1 220 ? -25.938 27.506 5.147 1.00 52.78 220 GLY C CA 1
ATOM 1697 C C . GLY A 1 220 ? -25.097 26.262 5.058 1.00 51.94 220 GLY C C 1
ATOM 1698 O O . GLY A 1 220 ? -24.251 26.058 5.918 1.00 53.53 220 GLY C O 1
ATOM 1699 N N . GLU A 1 221 ? -25.330 25.438 4.028 1.00 51.69 221 GLU C N 1
ATOM 1700 C CA . GLU A 1 221 ? -24.465 24.286 3.695 1.00 51.48 221 GLU C CA 1
ATOM 1701 C C . GLU A 1 221 ? -23.138 24.712 3.105 1.00 51.25 221 GLU C C 1
ATOM 1702 O O . GLU A 1 221 ? -22.106 24.135 3.403 1.00 49.90 221 GLU C O 1
ATOM 1708 N N . LEU A 1 222 ? -23.182 25.681 2.196 1.00 50.53 222 LEU C N 1
ATOM 1709 C CA . LEU A 1 222 ? -21.953 26.241 1.687 1.00 50.94 222 LEU C CA 1
ATOM 1710 C C . LEU A 1 222 ? -21.059 26.638 2.862 1.00 50.90 222 LEU C C 1
ATOM 1711 O O . LEU A 1 222 ? -19.840 26.371 2.872 1.00 50.31 222 LEU C O 1
ATOM 1716 N N . LYS A 1 223 ? -21.665 27.354 3.814 1.00 50.95 223 LYS C N 1
ATOM 1717 C CA . LYS A 1 223 ? -20.916 27.925 4.923 1.00 51.41 223 LYS C CA 1
ATOM 1718 C C . LYS A 1 223 ? -20.383 26.807 5.841 1.00 51.81 223 LYS C C 1
ATOM 1719 O O . LYS A 1 223 ? -19.240 26.810 6.262 1.00 51.28 223 LYS C O 1
ATOM 1725 N N . HIS A 1 224 ? -21.223 25.836 6.118 1.00 52.12 224 HIS C N 1
ATOM 1726 C CA . HIS A 1 224 ? -20.845 24.715 6.946 1.00 52.97 224 HIS C CA 1
ATOM 1727 C C . HIS A 1 224 ? -19.639 23.950 6.383 1.00 53.03 224 HIS C C 1
ATOM 1728 O O . HIS A 1 224 ? -18.635 23.770 7.071 1.00 54.03 224 HIS C O 1
ATOM 1735 N N . LEU A 1 225 ? -19.751 23.499 5.137 1.00 52.78 225 LEU C N 1
ATOM 1736 C CA . LEU A 1 225 ? -18.615 22.910 4.416 1.00 51.91 225 LEU C CA 1
ATOM 1737 C C . LEU A 1 225 ? -17.338 23.775 4.399 1.00 51.55 225 LEU C C 1
ATOM 1738 O O . LEU A 1 225 ? -16.251 23.216 4.423 1.00 50.83 225 LEU C O 1
ATOM 1743 N N . SER A 1 226 ? -17.472 25.106 4.317 1.00 51.36 226 SER C N 1
AT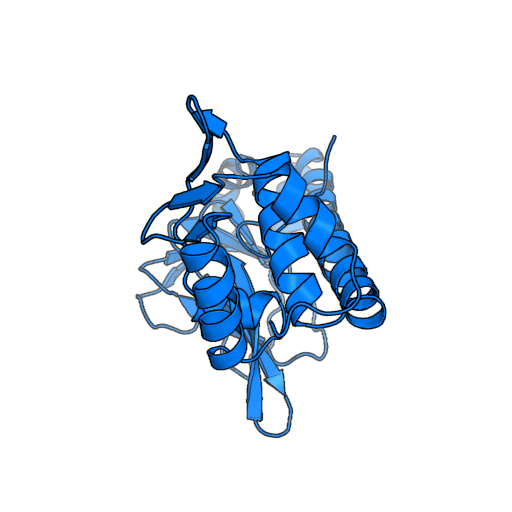OM 1744 C CA . SER A 1 226 ? -16.304 26.007 4.322 1.00 51.98 226 SER C CA 1
ATOM 1745 C C . SER A 1 226 ? -15.598 26.023 5.648 1.00 52.76 226 SER C C 1
ATOM 1746 O O . SER A 1 226 ? -14.479 26.567 5.747 1.00 52.16 226 SER C O 1
ATOM 1749 N N . GLU A 1 227 ? -16.248 25.439 6.659 1.00 54.59 227 GLU C N 1
ATOM 1750 C CA . GLU A 1 227 ? -15.706 25.399 8.010 1.00 55.37 227 GLU C CA 1
ATOM 1751 C C . GLU A 1 227 ? -14.991 24.126 8.327 1.00 56.03 227 GLU C C 1
ATOM 1752 O O . GLU A 1 227 ? -14.509 23.993 9.447 1.00 56.25 227 GLU C O 1
ATOM 1758 N N . GLN A 1 228 ? -14.875 23.221 7.343 1.00 56.42 228 GLN C N 1
ATOM 1759 C CA . GLN A 1 228 ? -14.193 21.926 7.512 1.00 56.44 228 GLN C CA 1
ATOM 1760 C C . GLN A 1 228 ? -12.807 22.054 6.954 1.00 56.35 228 GLN C C 1
ATOM 1761 O O . GLN A 1 228 ? -12.417 23.121 6.511 1.00 55.82 228 GLN C O 1
ATOM 1767 N N . THR A 1 229 ? -12.026 20.992 7.008 1.00 56.45 229 THR C N 1
ATOM 1768 C CA . THR A 1 229 ? -10.614 21.129 6.653 1.00 57.47 229 THR C CA 1
ATOM 1769 C C . THR A 1 229 ? -10.333 20.751 5.192 1.00 58.34 229 THR C C 1
ATOM 1770 O O . THR A 1 229 ? -9.244 21.100 4.642 1.00 58.54 229 THR C O 1
ATOM 1774 N N . SER A 1 230 ? -11.319 20.085 4.568 1.00 58.42 230 SER C N 1
ATOM 1775 C CA . SER A 1 230 ? -11.216 19.678 3.165 1.00 58.83 230 SER C CA 1
ATOM 1776 C C . SER A 1 230 ? -12.562 19.565 2.512 1.00 58.63 230 SER C C 1
ATOM 1777 O O . SER A 1 230 ? -13.551 19.306 3.166 1.00 57.97 230 SER C O 1
ATOM 1780 N N . TYR A 1 231 ? -12.610 19.784 1.208 1.00 59.24 231 TYR C N 1
ATOM 1781 C CA . TYR A 1 231 ? -13.813 19.443 0.428 1.00 59.62 231 TYR C CA 1
ATOM 1782 C C . TYR A 1 231 ? -13.330 18.864 -0.874 1.00 61.55 231 TYR C C 1
ATOM 1783 O O . TYR A 1 231 ? -13.742 19.253 -1.931 1.00 62.18 231 TYR C O 1
ATOM 1792 N N . TYR A 1 232 ? -12.408 17.938 -0.788 1.00 64.32 232 TYR C N 1
ATOM 1793 C CA . TYR A 1 232 ? -12.037 17.113 -1.926 1.00 66.10 232 TYR C CA 1
ATOM 1794 C C . TYR A 1 232 ? -13.015 15.906 -1.811 1.00 67.14 232 TYR C C 1
ATOM 1795 O O . TYR A 1 232 ? -12.684 14.811 -1.325 1.00 66.98 232 TYR C O 1
ATOM 1804 N N . SER A 1 233 ? -14.270 16.189 -2.194 1.00 68.55 233 SER C N 1
ATOM 1805 C CA . SER A 1 233 ? -15.404 15.281 -2.007 1.00 68.88 233 SER C CA 1
ATOM 1806 C C . SER A 1 233 ? -16.287 15.242 -3.260 1.00 68.95 233 SER C C 1
ATOM 1807 O O . SER A 1 233 ? -17.121 14.346 -3.427 1.00 68.17 233 SER C O 1
#

=== Feature glossary ===
Legend for the data blocks above and below:

— What the protein is —

The amino-acid sequence is the protein's primary structure: the linear order of residues from the N-terminus to the C-terminus, written in one-letter code. Everything else here — the 3D coordinates, the secondary structure, the domain annotations — is ultimately a consequence of this string.

Functional annotations link the protein to curated databases. InterPro entries identify conserved domains and families by matching the sequence against member-database signatures (Pfam, PROSITE, CDD, …). Gene Ontology (GO) terms describe molecular function, biological process, and cellular component in a controlled vocabulary. CATH places the structure in a hierarchical fold classification (Class/Architecture/Topology/Homologous-superfamily). The organism is the source species.

— Where its atoms are —

Atomic coordinates in PDBx/mmCIF format — the same representation the Protein Data Bank distributes. Each line of the _atom_site loop places one backbone atom in Cartesian space (units: ångströms, origin: arbitrary).

The six renders are orthographic view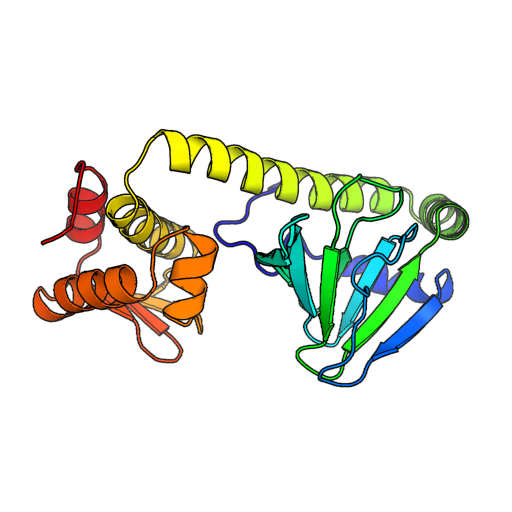s along the three Cartesian axes in both directions. Representation (cartoon, sticks, or surface) and color scheme (sequence-rainbow or by-chain) vary across proteins so the training set covers all the common visualization conventions.

— Local backbone conformation —

Eight-state secondary structure (DSSP): H is the canonical α-helix, G the tighter 3₁₀-helix, I the wider π-helix; E/B are β-structure, T and S are turns and bends, and '-' is everything else. DSSP derives these from the pattern of main-chain N–H···O=C hydrogen bonds, not from the sequence.

Three-state secondary structure (P-SEA) collapses the eight DSSP classes into helix (a), strand (b), and coil (c). P-SEA assigns these from Cα geometry alone — distances and angles — without requiring backbone oxygens, so it works on any Cα trace.

φ (phi) and ψ (psi) are the two rotatable backbone dihedrals per residue: φ is the C(i-1)–N–Cα–C torsion, ψ is the N–Cα–C–N(i+1) torsion, both in degrees on (−180°, 180°]. α-helical residues cluster near (−60°, −45°); β-strand residues near (−120°, +130°). A Ramachandran plot is simply a scatter of (φ, ψ) for every residue.

— Global shape and packing —

The geometric summary reports three shape descriptors. Rg (radius of gyration) measures how spread out the Cα atoms are about their centre of mass; compact globular proteins have small Rg, elongated or unfolded ones la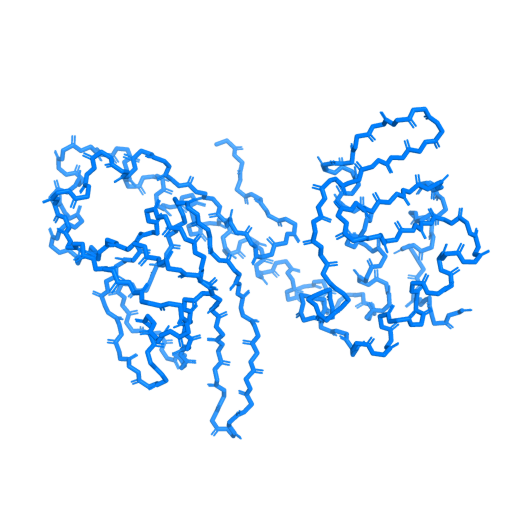rge. Cα contacts (<8 Å, |i−j|>4) count long-range residue pairs in spatial proximity — high for tightly packed folds, near zero for rods or random coil. The bounding-box extents give the protein's footprint along x, y, z in Å.

SASA measures how much of the protein is reachable by solvent. It is computed by rolling a water-sized probe over the atomic surface and summing the exposed area (Å²). Per-residue SASA distinguishes core (buried, low SASA) from surface (exposed, high SASA) residues; total SASA is a whole-molecule size measure.

Plot images: a contact map (which residues are close in 3D, as an N×N binary image), a Ramachandran scatter (backbone torsion angles, revealing secondary-structure composition at a glance), and — for AlphaFold structures — a PAE heatmap (pairwise prediction confidence).

— Structural neighborhood —

A 3Di character summarizes, for each residue, the relative orientation of the Cα frame of its nearest spatial neighbor. Because it encodes fold topology rather than chemistry, 3Di alignments detect remote structural similarity that sequence alignment misses.

The Foldseek neighbor list gives the closest experimentally determined structures in the PDB, ranked by structural alignment. TM-score near 1 means near-identical fold; near 0.3 means only rough topology match. This is how one finds what a novel AlphaFold prediction most resembles in the solved-structure universe.

— Confidence and disorder —

For AlphaFold models, the B-factor field carries pLDDT — the model's own estimate of local accuracy on a 0–100 scale. Regions with pLDDT<50 should be treated as essentially unmodeled; they often correspond to intrinsically disordered segments.

Crystallographic B-factors measure how much each atom's electron density is smeared out, in Å². They rise in mobile loops and surface residues and fall in the buried interior. In AlphaFold models this column is repurposed to hold pLDDT instead.

Predicted Aligned Error (PAE) is an AlphaFold confidence matrix: entry (i, j) is the expected error in the position of residue j, in ångströms, when the prediction is superimposed on the true structure at residue i. Low PAE within a block of residues means that block is internally rigid and well-predicted; high PAE between two blocks means their relative placement is uncertain even if each block individually is confident.